Protein AF-A9VBI9-F1 (afdb_monomer_lite)

Radius of gyration: 64.02 Å; chains: 1; bounding box: 145×41×142 Å

Structure (mmCIF, N/CA/C/O backbone):
data_AF-A9VBI9-F1
#
_entry.id   AF-A9VBI9-F1
#
loop_
_atom_site.group_PDB
_atom_site.id
_atom_site.type_symbol
_atom_site.label_atom_id
_atom_site.label_alt_id
_atom_site.label_comp_id
_atom_site.label_asym_id
_atom_site.label_entity_id
_atom_site.label_seq_id
_atom_site.pdbx_PDB_ins_code
_atom_site.Cartn_x
_atom_site.Cartn_y
_atom_site.Cartn_z
_atom_site.occupancy
_atom_site.B_iso_or_equiv
_atom_site.auth_seq_id
_atom_site.auth_comp_id
_atom_site.auth_asym_id
_atom_site.auth_atom_id
_atom_site.pdbx_PDB_model_num
ATOM 1 N N . MET A 1 1 ? 25.213 -4.823 14.345 1.00 43.34 1 MET A N 1
ATOM 2 C CA . MET A 1 1 ? 24.126 -4.094 13.651 1.00 43.34 1 MET A CA 1
ATOM 3 C C . MET A 1 1 ? 24.663 -3.368 12.396 1.00 43.34 1 MET A C 1
ATOM 5 O O . MET A 1 1 ? 24.365 -2.213 12.168 1.00 43.34 1 MET A O 1
ATOM 9 N N . ALA A 1 2 ? 25.618 -3.867 11.610 1.00 42.31 2 ALA A N 1
ATOM 10 C CA . ALA A 1 2 ? 25.571 -4.947 10.611 1.00 42.31 2 ALA A CA 1
ATOM 11 C C . ALA A 1 2 ? 24.545 -4.835 9.448 1.00 42.31 2 ALA A C 1
ATOM 13 O O . ALA A 1 2 ? 24.580 -5.692 8.576 1.00 42.31 2 ALA A O 1
ATOM 14 N N . ALA A 1 3 ? 23.700 -3.797 9.361 1.00 45.03 3 ALA A N 1
ATOM 15 C CA . ALA A 1 3 ? 22.621 -3.736 8.351 1.00 45.03 3 ALA A CA 1
ATOM 16 C C . ALA A 1 3 ? 22.643 -2.496 7.428 1.00 45.03 3 ALA A C 1
ATOM 18 O O . ALA A 1 3 ? 21.645 -2.178 6.797 1.00 45.03 3 ALA A O 1
ATOM 19 N N . LEU A 1 4 ? 23.775 -1.791 7.325 1.00 46.28 4 LEU A N 1
ATOM 20 C CA . LEU A 1 4 ? 23.895 -0.545 6.543 1.00 46.28 4 LEU A CA 1
ATOM 21 C C . LEU A 1 4 ? 24.760 -0.679 5.277 1.00 46.28 4 LEU A C 1
ATOM 23 O O . LEU A 1 4 ? 25.171 0.317 4.693 1.00 46.28 4 LEU A O 1
ATOM 27 N N . ARG A 1 5 ? 25.057 -1.912 4.840 1.00 47.28 5 ARG A N 1
ATOM 28 C CA . ARG A 1 5 ? 25.992 -2.180 3.728 1.00 47.28 5 ARG A CA 1
ATOM 29 C C . ARG A 1 5 ? 25.348 -2.768 2.464 1.00 47.28 5 ARG A C 1
ATOM 31 O O . ARG A 1 5 ? 26.070 -3.112 1.538 1.00 47.28 5 ARG A O 1
ATOM 38 N N . ALA A 1 6 ? 24.018 -2.870 2.407 1.00 45.06 6 ALA A N 1
ATOM 39 C CA . ALA A 1 6 ? 23.303 -3.590 1.344 1.00 45.06 6 ALA A CA 1
ATOM 40 C C . ALA A 1 6 ? 22.691 -2.706 0.236 1.00 45.06 6 ALA A C 1
ATOM 42 O O . ALA A 1 6 ? 21.908 -3.196 -0.567 1.00 45.06 6 ALA A O 1
ATOM 43 N N . LEU A 1 7 ? 23.056 -1.425 0.150 1.00 48.19 7 LEU A N 1
ATOM 44 C CA . LEU A 1 7 ? 22.707 -0.564 -0.986 1.00 48.19 7 LEU A CA 1
ATOM 45 C C . LEU A 1 7 ? 23.984 -0.020 -1.624 1.00 48.19 7 LEU A C 1
ATOM 47 O O . LEU A 1 7 ? 24.323 1.156 -1.529 1.00 48.19 7 LEU A O 1
ATOM 51 N N . GLN A 1 8 ? 24.725 -0.913 -2.274 1.00 55.72 8 GLN A N 1
ATOM 52 C CA . GLN A 1 8 ? 25.592 -0.481 -3.359 1.00 55.72 8 GLN A CA 1
ATOM 53 C C . GLN A 1 8 ? 24.697 -0.290 -4.588 1.00 55.72 8 GLN A C 1
ATOM 55 O O . GLN A 1 8 ? 24.029 -1.247 -4.986 1.00 55.72 8 GLN A O 1
ATOM 60 N N . PRO A 1 9 ? 24.643 0.904 -5.205 1.00 45.03 9 PRO A N 1
ATOM 61 C CA . PRO A 1 9 ? 24.039 1.008 -6.519 1.00 45.03 9 PRO A CA 1
ATOM 62 C C . PRO A 1 9 ? 24.861 0.114 -7.448 1.00 45.03 9 PRO A C 1
ATOM 64 O O . PRO A 1 9 ? 26.088 0.233 -7.495 1.00 45.03 9 PRO A O 1
ATOM 67 N N . LEU A 1 10 ? 24.195 -0.776 -8.184 1.00 42.78 10 LEU A N 1
ATOM 68 C CA . LEU A 1 10 ? 24.738 -1.479 -9.349 1.00 42.78 10 LEU A CA 1
ATOM 69 C C . LEU A 1 10 ? 25.081 -0.446 -10.437 1.00 42.78 10 LEU A C 1
ATOM 71 O O . LEU A 1 10 ? 24.475 -0.379 -11.501 1.00 42.78 10 LEU A O 1
ATOM 75 N N . ARG A 1 11 ? 26.065 0.409 -10.161 1.00 46.69 11 ARG A N 1
ATOM 76 C CA . ARG A 1 11 ? 26.678 1.336 -11.102 1.00 46.69 11 ARG A CA 1
ATOM 77 C C . ARG A 1 11 ? 27.847 0.608 -11.748 1.00 46.69 11 ARG A C 1
ATOM 79 O O . ARG A 1 11 ? 29.005 0.933 -11.532 1.00 46.69 11 ARG A O 1
ATOM 86 N N . SER A 1 12 ? 27.520 -0.432 -12.500 1.00 41.06 12 SER A N 1
ATOM 87 C CA . SER A 1 12 ? 28.445 -1.065 -13.437 1.00 41.06 12 SER A CA 1
ATOM 88 C C . SER A 1 12 ? 27.657 -1.614 -14.622 1.00 41.06 12 SER A C 1
ATOM 90 O O . SER A 1 12 ? 27.653 -2.801 -14.921 1.00 41.06 12 SER A O 1
ATOM 92 N N . ALA A 1 13 ? 26.934 -0.725 -15.295 1.00 40.25 13 ALA A N 1
ATOM 93 C CA . ALA A 1 13 ? 26.851 -0.828 -16.737 1.00 40.25 13 ALA A CA 1
ATOM 94 C C . ALA A 1 13 ? 27.978 0.067 -17.238 1.00 40.25 13 ALA A C 1
ATOM 96 O O . ALA A 1 13 ? 27.947 1.280 -17.017 1.00 40.25 13 ALA A O 1
ATOM 97 N N . ALA A 1 14 ? 29.010 -0.549 -17.808 1.00 41.28 14 ALA A N 1
ATOM 98 C CA . ALA A 1 14 ? 30.051 0.147 -18.536 1.00 41.28 14 ALA A CA 1
ATOM 99 C C . ALA A 1 14 ? 29.388 1.221 -19.407 1.00 41.28 14 ALA A C 1
ATOM 101 O O . ALA A 1 14 ? 28.590 0.904 -20.290 1.00 41.28 14 ALA A O 1
ATOM 102 N N . GLN A 1 15 ? 29.672 2.493 -19.118 1.00 45.06 15 GLN A N 1
ATOM 103 C CA . GLN A 1 15 ? 29.420 3.558 -20.072 1.00 45.06 15 GLN A CA 1
ATOM 104 C C . GLN A 1 15 ? 30.327 3.254 -21.261 1.00 45.06 15 GLN A C 1
ATOM 106 O O . GLN A 1 15 ? 31.484 3.665 -21.300 1.00 45.06 15 GLN A O 1
ATOM 111 N N . ALA A 1 16 ? 29.806 2.495 -22.223 1.00 43.16 16 ALA A N 1
ATOM 112 C CA . ALA A 1 16 ? 30.221 2.678 -23.592 1.00 43.16 16 ALA A CA 1
ATOM 113 C C . ALA A 1 16 ? 29.958 4.161 -23.865 1.00 43.16 16 ALA A C 1
ATOM 115 O O . ALA A 1 16 ? 28.806 4.602 -23.867 1.00 43.16 16 ALA A O 1
ATOM 116 N N . GLY A 1 17 ? 31.031 4.950 -23.971 1.00 47.44 17 GLY A N 1
ATOM 117 C CA . GLY A 1 17 ? 30.933 6.323 -24.459 1.00 47.44 17 GLY A CA 1
ATOM 118 C C . GLY A 1 17 ? 30.174 6.337 -25.788 1.00 47.44 17 GLY A C 1
ATOM 119 O O . GLY A 1 17 ? 30.001 5.272 -26.387 1.00 47.44 17 GLY A O 1
ATOM 120 N N . PRO A 1 18 ? 29.693 7.499 -26.262 1.00 51.72 18 PRO A N 1
ATOM 121 C CA . PRO A 1 18 ? 28.975 7.559 -27.524 1.00 51.72 18 PRO A CA 1
ATOM 122 C C . PRO A 1 18 ? 29.897 7.028 -28.624 1.00 51.72 18 PRO A C 1
ATOM 124 O O . PRO A 1 18 ? 30.775 7.734 -29.117 1.00 51.72 18 PRO A O 1
ATOM 127 N N . VAL A 1 19 ? 29.722 5.755 -28.983 1.00 54.09 19 VAL A N 1
ATOM 128 C CA . VAL A 1 19 ? 30.259 5.199 -30.213 1.00 54.09 19 VAL A CA 1
ATOM 129 C C . VAL A 1 19 ? 29.619 6.074 -31.261 1.00 54.09 19 VAL A C 1
ATOM 131 O O . VAL A 1 19 ? 28.390 6.144 -31.316 1.00 54.09 19 VAL A O 1
ATOM 134 N N . SER A 1 20 ? 30.435 6.827 -31.999 1.00 56.75 20 SER A N 1
ATOM 135 C CA . SER A 1 20 ? 29.958 7.627 -33.114 1.00 56.75 20 SER A CA 1
ATOM 136 C C . SER A 1 20 ? 29.057 6.719 -33.938 1.00 56.75 20 SER A C 1
ATOM 138 O O . SER A 1 20 ? 29.550 5.759 -34.537 1.00 56.75 20 SER A O 1
ATOM 140 N N . VAL A 1 21 ? 27.742 6.962 -33.876 1.00 59.34 21 VAL A N 1
ATOM 141 C CA . VAL A 1 21 ? 26.761 6.250 -34.690 1.00 59.34 21 VAL A CA 1
ATOM 142 C C . VAL A 1 21 ? 27.334 6.336 -36.086 1.00 59.34 21 VAL A C 1
ATOM 144 O O . VAL A 1 21 ? 27.654 7.444 -36.525 1.00 59.34 21 VAL A O 1
ATOM 147 N N . LEU A 1 22 ? 27.583 5.183 -36.717 1.00 55.19 22 LEU A N 1
ATOM 148 C CA . LEU A 1 22 ? 27.966 5.144 -38.118 1.00 55.19 22 LEU A CA 1
ATOM 149 C C . LEU A 1 22 ? 26.890 5.957 -38.815 1.00 55.19 22 LEU A C 1
ATOM 151 O O . LEU A 1 22 ? 25.759 5.490 -38.949 1.00 55.19 22 LEU A O 1
ATOM 155 N N . ALA A 1 23 ? 27.217 7.214 -39.138 1.00 52.62 23 ALA A N 1
ATOM 156 C CA . ALA A 1 23 ? 26.334 8.078 -39.885 1.00 52.62 23 ALA A CA 1
ATOM 157 C C . ALA A 1 23 ? 25.878 7.212 -41.045 1.00 52.62 23 ALA A C 1
ATOM 159 O O . ALA A 1 23 ? 26.726 6.540 -41.644 1.00 52.62 23 ALA A O 1
ATOM 160 N N . SER A 1 24 ? 24.572 7.162 -41.293 1.00 56.84 24 SER A N 1
ATOM 161 C CA . SER A 1 24 ? 23.973 6.505 -42.447 1.00 56.84 24 SER A CA 1
ATOM 162 C C . SER A 1 24 ? 24.485 7.206 -43.704 1.00 56.84 24 SER A C 1
ATOM 164 O O . SER A 1 24 ? 23.800 7.936 -44.414 1.00 56.84 24 SER A O 1
ATOM 166 N N . ARG A 1 25 ? 25.772 7.011 -43.972 1.00 50.62 25 ARG A N 1
ATOM 167 C CA . ARG A 1 25 ? 26.469 7.371 -45.174 1.00 50.62 25 ARG A CA 1
ATOM 168 C C . ARG A 1 25 ? 26.027 6.271 -46.105 1.00 50.62 25 ARG A C 1
ATOM 170 O O . ARG A 1 25 ? 26.721 5.278 -46.296 1.00 50.62 25 ARG A O 1
ATOM 177 N N . GLY A 1 26 ? 24.819 6.445 -46.636 1.00 49.84 26 GLY A N 1
ATOM 178 C CA . GLY A 1 26 ? 24.470 5.869 -47.912 1.00 49.84 26 GLY A CA 1
ATOM 179 C C . GLY A 1 26 ? 25.587 6.293 -48.848 1.00 49.84 26 GLY A C 1
ATOM 180 O O . GLY A 1 26 ? 25.611 7.428 -49.329 1.00 49.84 26 GLY A O 1
ATOM 181 N N . LEU A 1 27 ? 26.580 5.420 -49.010 1.00 45.19 27 LEU A N 1
ATOM 182 C CA . LEU A 1 27 ? 27.537 5.513 -50.085 1.00 45.19 27 LEU A CA 1
ATOM 183 C C . LEU A 1 27 ? 26.666 5.377 -51.324 1.00 45.19 27 LEU A C 1
ATOM 185 O O . LEU A 1 27 ? 26.300 4.278 -51.733 1.00 45.19 27 LEU A O 1
ATOM 189 N N . LYS A 1 28 ? 26.239 6.518 -51.867 1.00 43.31 28 LYS A N 1
ATOM 190 C CA . LYS A 1 28 ? 25.674 6.572 -53.200 1.00 43.31 28 LYS A CA 1
ATOM 191 C C . LYS A 1 28 ? 26.788 6.053 -54.098 1.00 43.31 28 LYS A C 1
ATOM 193 O O . LYS A 1 28 ? 27.724 6.774 -54.412 1.00 43.31 28 LYS A O 1
ATOM 198 N N . ILE A 1 29 ? 26.688 4.784 -54.482 1.00 50.94 29 ILE A N 1
ATOM 199 C CA . ILE A 1 29 ? 27.521 4.164 -55.519 1.00 50.94 29 ILE A CA 1
ATOM 200 C C . ILE A 1 29 ? 27.176 4.779 -56.895 1.00 50.94 29 ILE A C 1
ATOM 202 O O . ILE A 1 29 ? 27.736 4.403 -57.915 1.00 50.94 29 ILE A O 1
ATOM 206 N N . SER A 1 30 ? 26.298 5.788 -56.970 1.00 53.09 30 SER A N 1
ATOM 207 C CA . SER A 1 30 ? 26.312 6.689 -58.114 1.00 53.09 30 SER A CA 1
ATOM 208 C C . SER A 1 30 ? 27.521 7.609 -57.977 1.00 53.09 30 SER A C 1
ATOM 210 O O . SER A 1 30 ? 27.504 8.559 -57.190 1.00 53.09 30 SER A O 1
ATOM 212 N N . THR A 1 31 ? 28.524 7.318 -58.802 1.00 50.56 31 THR A N 1
ATOM 213 C CA . THR A 1 31 ? 29.735 8.100 -59.068 1.00 50.56 31 THR A CA 1
ATOM 214 C C . THR A 1 31 ? 30.729 8.177 -57.896 1.00 50.56 31 THR A C 1
ATOM 216 O O . THR A 1 31 ? 30.382 8.701 -56.839 1.00 50.56 31 THR A O 1
ATOM 219 N N . PRO A 1 32 ? 31.990 7.702 -58.047 1.00 56.97 32 PRO A N 1
ATOM 220 C CA . PRO A 1 32 ? 33.020 7.925 -57.030 1.00 56.97 32 PRO A CA 1
ATOM 221 C C . PRO A 1 32 ? 33.065 9.411 -56.647 1.00 56.97 32 PRO A C 1
ATOM 223 O O . PRO A 1 32 ? 32.809 10.277 -57.482 1.00 56.97 32 PRO A O 1
ATOM 226 N N . GLN A 1 33 ? 33.418 9.741 -55.403 1.00 55.94 33 GLN A N 1
ATOM 227 C CA . GLN A 1 33 ? 33.541 11.131 -54.921 1.00 55.94 33 GLN A CA 1
ATOM 228 C C . GLN A 1 33 ? 34.393 12.020 -55.865 1.00 55.94 33 GLN A C 1
ATOM 230 O O . GLN A 1 33 ? 34.233 13.236 -55.918 1.00 55.94 33 GLN A O 1
ATOM 235 N N . GLN A 1 34 ? 35.259 11.390 -56.663 1.00 56.66 34 GLN A N 1
ATOM 236 C CA . GLN A 1 34 ? 36.061 11.986 -57.728 1.00 56.66 34 GLN A CA 1
ATOM 237 C C . GLN A 1 34 ? 35.249 12.463 -58.949 1.00 56.66 34 GLN A C 1
ATOM 239 O O . GLN A 1 34 ? 35.579 13.493 -59.522 1.00 56.66 34 GLN A O 1
ATOM 244 N N . SER A 1 35 ? 34.161 11.793 -59.330 1.00 56.69 35 SER A N 1
ATOM 245 C CA . SER A 1 35 ? 33.272 12.240 -60.421 1.00 56.69 35 SER A CA 1
ATOM 246 C C . SER A 1 35 ? 32.479 13.488 -60.058 1.00 56.69 35 SER A C 1
ATOM 248 O O . SER A 1 35 ? 32.324 14.342 -60.914 1.00 56.69 35 SER A O 1
ATOM 250 N N . ALA A 1 36 ? 32.067 13.670 -58.800 1.00 62.84 36 ALA A N 1
ATOM 251 C CA . ALA A 1 36 ? 31.436 14.923 -58.369 1.00 62.84 36 ALA A CA 1
ATOM 252 C C . ALA A 1 36 ? 32.413 16.116 -58.467 1.00 62.84 36 ALA A C 1
ATOM 254 O O . ALA A 1 36 ? 32.036 17.222 -58.856 1.00 62.84 36 ALA A O 1
ATOM 255 N N . LEU A 1 37 ? 33.697 15.875 -58.169 1.00 67.25 37 LEU A N 1
ATOM 256 C CA . LEU A 1 37 ? 34.764 16.860 -58.357 1.00 67.25 37 LEU A CA 1
ATOM 257 C C . LEU A 1 37 ? 35.012 17.149 -59.847 1.00 67.25 37 LEU A C 1
ATOM 259 O O . LEU A 1 37 ? 35.115 18.316 -60.226 1.00 67.25 37 LEU A O 1
ATOM 263 N N . LEU A 1 38 ? 35.045 16.121 -60.699 1.00 67.31 38 LEU A N 1
ATOM 264 C CA . LEU A 1 38 ? 35.207 16.269 -62.150 1.00 67.31 38 LEU A CA 1
ATOM 265 C C . LEU A 1 38 ? 34.000 16.958 -62.803 1.00 67.31 38 LEU A C 1
ATOM 267 O O . LEU A 1 38 ? 34.187 17.837 -63.642 1.00 67.31 38 LEU A O 1
ATOM 271 N N . GLU A 1 39 ? 32.776 16.650 -62.382 1.00 67.19 39 GLU A N 1
ATOM 272 C CA . GLU A 1 39 ? 31.544 17.281 -62.870 1.00 67.19 39 GLU A CA 1
ATOM 273 C C . GLU A 1 39 ? 31.517 18.786 -62.588 1.00 67.19 39 GLU A C 1
ATOM 275 O O . GLU A 1 39 ? 31.118 19.562 -63.456 1.00 67.19 39 GLU A O 1
ATOM 280 N N . SER A 1 40 ? 32.020 19.216 -61.424 1.00 71.19 40 SER A N 1
ATOM 281 C CA . SER A 1 40 ? 32.102 20.638 -61.061 1.00 71.19 40 SER A CA 1
ATOM 282 C C . SER A 1 40 ? 33.061 21.460 -61.937 1.00 71.19 40 SER A C 1
ATOM 284 O O . SER A 1 40 ? 32.948 22.685 -61.986 1.00 71.19 40 SER A O 1
ATOM 286 N N . LYS A 1 41 ? 34.013 20.808 -62.621 1.00 74.62 41 LYS A N 1
ATOM 287 C CA . LYS A 1 41 ? 35.058 21.464 -63.431 1.00 74.62 41 LYS A CA 1
ATOM 288 C C . LYS A 1 41 ? 34.945 21.198 -64.930 1.00 74.62 41 LYS A C 1
ATOM 290 O O . LYS A 1 41 ? 35.355 22.038 -65.719 1.00 74.62 41 LYS A O 1
ATOM 295 N N . THR A 1 42 ? 34.406 20.047 -65.321 1.00 74.25 42 THR A N 1
ATOM 296 C CA . THR A 1 42 ? 34.403 19.549 -66.711 1.00 74.25 42 THR A CA 1
ATOM 297 C C . THR A 1 42 ? 33.014 19.114 -67.194 1.00 74.25 42 THR A C 1
ATOM 299 O O . THR A 1 42 ? 32.868 18.619 -68.311 1.00 74.25 42 THR A O 1
ATOM 302 N N . GLY A 1 43 ? 31.975 19.335 -66.380 1.00 78.81 43 GLY A N 1
ATOM 303 C CA . GLY A 1 43 ? 30.592 18.980 -66.691 1.00 78.81 43 GLY A CA 1
ATOM 304 C C . GLY A 1 43 ? 30.322 17.473 -66.637 1.00 78.81 43 GLY A C 1
ATOM 305 O O . GLY A 1 43 ? 3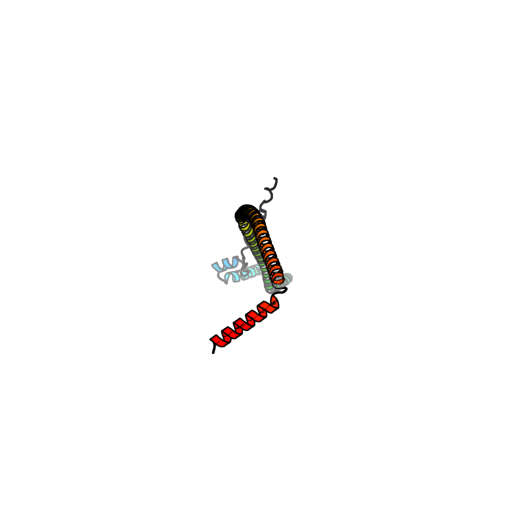1.229 16.655 -66.484 1.00 78.81 43 GLY A O 1
ATOM 306 N N . LYS A 1 44 ? 29.048 17.090 -66.792 1.00 72.25 44 LYS A N 1
ATOM 307 C CA . LYS A 1 44 ? 28.600 15.679 -66.764 1.00 72.25 44 LYS A CA 1
ATOM 308 C C . LYS A 1 44 ? 29.267 14.808 -67.834 1.00 72.25 44 LYS A C 1
ATOM 310 O O . LYS A 1 44 ? 29.386 13.600 -67.670 1.00 72.25 44 LYS A O 1
ATOM 315 N N . THR A 1 45 ? 29.738 15.421 -68.917 1.00 79.56 45 THR A N 1
ATOM 316 C CA . THR A 1 45 ? 30.466 14.749 -69.997 1.00 79.56 45 THR A CA 1
ATOM 317 C C . THR A 1 45 ? 31.937 14.505 -69.668 1.00 79.56 45 THR A C 1
ATOM 319 O O . THR A 1 45 ? 32.534 13.611 -70.256 1.00 79.56 45 THR A O 1
ATOM 322 N N . GLY A 1 46 ? 32.531 15.240 -68.724 1.00 80.44 46 GLY A N 1
ATOM 323 C CA . GLY A 1 46 ? 33.956 15.133 -68.410 1.00 80.44 46 GLY A CA 1
ATOM 324 C C . GLY A 1 46 ? 34.356 13.775 -67.836 1.00 80.44 46 GLY A C 1
ATOM 325 O O . GLY A 1 46 ? 35.362 13.205 -68.249 1.00 80.44 46 GLY A O 1
ATOM 326 N N . ALA A 1 47 ? 33.528 13.198 -66.962 1.00 80.44 47 ALA A N 1
ATOM 327 C CA . ALA A 1 47 ? 33.762 11.850 -66.442 1.00 80.44 47 ALA A CA 1
ATOM 328 C C . ALA A 1 47 ? 33.650 10.779 -67.543 1.00 80.44 47 ALA A C 1
ATOM 330 O O . ALA A 1 47 ? 34.468 9.861 -67.599 1.00 80.44 47 ALA A O 1
ATOM 331 N N . ALA A 1 48 ? 32.679 10.919 -68.453 1.00 80.19 48 ALA A N 1
ATOM 332 C CA . ALA A 1 48 ? 32.498 9.996 -69.573 1.00 80.19 48 ALA A CA 1
ATOM 333 C C . ALA A 1 48 ? 33.661 10.076 -70.579 1.00 80.19 48 ALA A C 1
ATOM 335 O O . ALA A 1 48 ? 34.191 9.045 -70.990 1.00 80.19 48 ALA A O 1
ATOM 336 N N . VAL A 1 49 ? 34.102 11.291 -70.927 1.00 85.31 49 VAL A N 1
ATOM 337 C CA . VAL A 1 49 ? 35.241 11.523 -71.830 1.00 85.31 49 VAL A CA 1
ATOM 338 C C . VAL A 1 49 ? 36.550 11.045 -71.203 1.00 85.31 49 VAL A C 1
ATOM 340 O O . VAL A 1 49 ? 37.368 10.459 -71.902 1.00 85.31 49 VAL A O 1
ATOM 343 N N . LEU A 1 50 ? 36.743 11.219 -69.892 1.00 85.38 50 LEU A N 1
ATOM 344 C CA . LEU A 1 50 ? 37.918 10.703 -69.187 1.00 85.38 50 LEU A CA 1
ATOM 345 C C . LEU A 1 50 ? 37.920 9.170 -69.125 1.00 85.38 50 LEU A C 1
ATOM 347 O O . LEU A 1 50 ? 38.960 8.560 -69.356 1.00 85.38 50 LEU A O 1
ATOM 351 N N . GLY A 1 51 ? 36.769 8.537 -68.879 1.00 85.19 51 GLY A N 1
ATOM 352 C CA . GLY A 1 51 ? 36.641 7.078 -68.918 1.00 85.19 51 GLY A CA 1
ATOM 353 C C . GLY A 1 51 ? 36.942 6.501 -70.304 1.00 85.19 51 GLY A C 1
ATOM 354 O O . GLY A 1 51 ? 37.747 5.578 -70.430 1.00 85.19 51 GLY A O 1
ATOM 355 N N . PHE A 1 52 ? 36.360 7.090 -71.354 1.00 85.44 52 PHE A N 1
ATOM 356 C CA . PHE A 1 52 ? 36.630 6.691 -72.737 1.00 85.44 52 PHE A CA 1
ATOM 357 C C . PHE A 1 52 ? 38.079 6.987 -73.151 1.00 85.44 52 PHE A C 1
ATOM 359 O O . PHE A 1 52 ? 38.721 6.160 -73.790 1.00 85.44 52 PHE A O 1
ATOM 366 N N . GLY A 1 53 ? 38.621 8.135 -72.741 1.00 87.94 53 GLY A N 1
ATOM 367 C CA . GLY A 1 53 ? 39.997 8.543 -73.014 1.00 87.94 53 GLY A CA 1
ATOM 368 C C . GLY A 1 53 ? 41.030 7.639 -72.344 1.00 87.94 53 GLY A C 1
ATOM 369 O O . GLY A 1 53 ? 42.008 7.267 -72.984 1.00 87.94 53 GLY A O 1
ATOM 370 N N . LEU A 1 54 ? 40.797 7.217 -71.097 1.00 86.25 54 LEU A N 1
ATOM 371 C CA . LEU A 1 54 ? 41.646 6.232 -70.422 1.00 86.25 54 LEU A CA 1
ATOM 372 C C . LEU A 1 54 ? 41.570 4.863 -71.105 1.00 86.25 54 LEU A C 1
ATOM 374 O O . LEU A 1 54 ? 42.609 4.247 -71.328 1.00 86.25 54 LEU A O 1
ATOM 378 N N . ALA A 1 55 ? 40.377 4.406 -71.493 1.00 83.75 55 ALA A N 1
ATOM 379 C CA . ALA A 1 55 ? 40.225 3.151 -72.231 1.00 83.75 55 ALA A CA 1
ATOM 380 C C . ALA A 1 55 ? 40.951 3.194 -73.591 1.00 83.75 55 ALA A C 1
ATOM 382 O O . ALA A 1 55 ? 41.697 2.273 -73.924 1.00 83.75 55 ALA A O 1
ATOM 383 N N . ALA A 1 56 ? 40.798 4.291 -74.340 1.00 84.69 56 ALA A N 1
ATOM 384 C CA . ALA A 1 56 ? 41.481 4.510 -75.612 1.00 84.69 56 ALA A CA 1
ATOM 385 C C . ALA A 1 56 ? 43.004 4.628 -75.441 1.00 84.69 56 ALA A C 1
ATOM 387 O O . ALA A 1 56 ? 43.752 4.108 -76.264 1.00 84.69 56 ALA A O 1
ATOM 388 N N . TYR A 1 57 ? 43.477 5.253 -74.359 1.00 89.06 57 TYR A N 1
ATOM 389 C CA . TYR A 1 57 ? 44.902 5.342 -74.038 1.00 89.06 57 TYR A CA 1
ATOM 390 C C . TYR A 1 57 ? 45.505 3.969 -73.714 1.00 89.06 57 TYR A C 1
ATOM 392 O O . TYR A 1 57 ? 46.565 3.630 -74.237 1.00 89.06 57 TYR A O 1
ATOM 400 N N . LEU A 1 58 ? 44.819 3.158 -72.903 1.00 85.19 58 LEU A N 1
ATOM 401 C CA . LEU A 1 58 ? 45.256 1.801 -72.557 1.00 85.19 58 LEU A CA 1
ATOM 402 C C . LEU A 1 58 ? 45.315 0.882 -73.784 1.00 85.19 58 LEU A C 1
ATOM 404 O O . LEU A 1 58 ? 46.254 0.095 -73.904 1.00 85.19 58 LEU A O 1
ATOM 408 N N . ALA A 1 59 ? 44.356 1.023 -74.704 1.00 81.88 59 ALA A N 1
ATOM 409 C CA . ALA A 1 59 ? 44.371 0.326 -75.986 1.00 81.88 59 ALA A CA 1
ATOM 410 C C . ALA A 1 59 ? 45.487 0.849 -76.912 1.00 81.88 59 ALA A C 1
ATOM 412 O O . ALA A 1 59 ? 46.221 0.063 -77.500 1.00 81.88 59 ALA A O 1
ATOM 413 N N . SER A 1 60 ? 45.668 2.172 -77.002 1.00 86.19 60 SER A N 1
ATOM 414 C CA . SER A 1 60 ? 46.665 2.805 -77.879 1.00 86.19 60 SER A CA 1
ATOM 415 C C . SER A 1 60 ? 48.111 2.580 -77.433 1.00 86.19 60 SER A C 1
ATOM 417 O O . SER A 1 60 ? 49.011 2.664 -78.266 1.00 86.19 60 SER A O 1
ATOM 419 N N . LYS A 1 61 ? 48.354 2.353 -76.137 1.00 86.12 61 LYS A N 1
ATOM 420 C CA . LYS A 1 61 ? 49.686 2.063 -75.582 1.00 86.12 61 LYS A CA 1
ATOM 421 C C . LYS A 1 61 ? 49.975 0.570 -75.427 1.00 86.12 61 LYS A C 1
ATOM 423 O O . LYS A 1 61 ? 50.983 0.239 -74.815 1.00 86.12 61 LYS A O 1
ATOM 428 N N . GLU A 1 62 ? 49.102 -0.301 -75.940 1.00 81.38 62 GLU A N 1
ATOM 429 C CA . GLU A 1 62 ? 49.196 -1.770 -75.833 1.00 81.38 62 GLU A CA 1
ATOM 430 C C . GLU A 1 62 ? 49.347 -2.294 -74.393 1.00 81.38 62 GLU A C 1
ATOM 432 O O . GLU A 1 62 ? 49.688 -3.450 -74.168 1.00 81.38 62 GLU A O 1
ATOM 437 N N . ILE A 1 63 ? 49.032 -1.466 -73.391 1.00 76.56 63 ILE A N 1
ATOM 438 C CA . ILE A 1 63 ? 48.984 -1.891 -71.987 1.00 76.56 63 ILE A CA 1
ATOM 439 C C . ILE A 1 63 ? 47.835 -2.895 -71.799 1.00 76.56 63 ILE A C 1
ATOM 441 O O . ILE A 1 63 ? 47.907 -3.772 -70.941 1.00 76.56 63 ILE A O 1
ATOM 445 N N . LEU A 1 64 ? 46.790 -2.792 -72.629 1.00 78.56 64 LEU A N 1
ATOM 446 C CA . LEU A 1 64 ? 45.710 -3.767 -72.737 1.00 78.56 64 LEU A CA 1
ATOM 447 C C . LEU A 1 64 ? 45.862 -4.574 -74.039 1.00 78.56 64 LEU A C 1
ATOM 449 O O . LEU A 1 64 ? 45.420 -4.144 -75.103 1.00 78.56 64 LEU A O 1
ATOM 453 N N . ILE A 1 65 ? 46.464 -5.763 -73.943 1.00 81.25 65 ILE A N 1
ATOM 454 C CA . ILE A 1 65 ? 46.632 -6.694 -75.070 1.00 81.25 65 ILE A CA 1
ATOM 455 C C . ILE A 1 65 ? 45.331 -7.475 -75.270 1.00 81.25 65 ILE A C 1
ATOM 457 O O . ILE A 1 65 ? 44.925 -8.248 -74.404 1.00 81.25 65 ILE A O 1
ATOM 461 N N . LEU A 1 66 ? 44.666 -7.293 -76.413 1.00 78.44 66 LEU A N 1
ATOM 462 C CA . LEU A 1 66 ? 43.435 -8.016 -76.743 1.00 78.44 66 LEU A CA 1
ATOM 463 C C . LEU A 1 66 ? 43.750 -9.470 -77.125 1.00 78.44 66 LEU A C 1
ATOM 465 O O . LEU A 1 66 ? 43.991 -9.787 -78.287 1.00 78.44 66 LEU A O 1
ATOM 469 N N . HIS A 1 67 ? 43.748 -10.350 -76.123 1.00 82.75 67 HIS A N 1
ATOM 470 C CA . HIS A 1 67 ? 43.924 -11.794 -76.277 1.00 82.75 67 HIS A CA 1
ATOM 471 C C . HIS A 1 67 ? 42.713 -12.573 -75.732 1.00 82.75 67 HIS A C 1
ATOM 473 O O . HIS A 1 67 ? 41.783 -11.997 -75.172 1.00 82.75 67 HIS A O 1
ATOM 479 N N . SER A 1 68 ? 42.722 -13.902 -75.873 1.00 79.44 68 SER A N 1
ATOM 480 C CA . SER A 1 68 ? 41.660 -14.790 -75.373 1.00 79.44 68 SER A CA 1
ATOM 481 C C . SER A 1 68 ? 41.320 -14.573 -73.885 1.00 79.44 68 SER A C 1
ATOM 483 O O . SER A 1 68 ? 40.156 -14.673 -73.503 1.00 79.44 68 SER A O 1
ATOM 485 N N . GLU A 1 69 ? 42.287 -14.168 -73.059 1.00 82.12 69 GLU A N 1
ATOM 486 C CA . GLU A 1 69 ? 42.091 -13.887 -71.630 1.00 82.12 69 GLU A CA 1
ATOM 487 C C . GLU A 1 69 ? 41.315 -12.587 -71.346 1.00 82.12 69 GLU A C 1
ATOM 489 O O . GLU A 1 69 ? 40.566 -12.523 -70.368 1.00 82.12 69 GLU A O 1
ATOM 494 N N . THR A 1 70 ? 41.401 -11.556 -72.197 1.00 82.50 70 THR A N 1
ATOM 495 C CA . THR A 1 70 ? 40.644 -10.306 -71.970 1.00 82.50 70 THR A CA 1
ATOM 496 C C . THR A 1 70 ? 39.151 -10.486 -72.224 1.00 82.50 70 THR A C 1
ATOM 498 O O . THR A 1 70 ? 38.332 -9.854 -71.554 1.00 82.50 70 THR A O 1
ATOM 501 N N . VAL A 1 71 ? 38.781 -11.409 -73.118 1.00 84.12 71 VAL A N 1
ATOM 502 C CA . VAL A 1 71 ? 37.388 -11.836 -73.330 1.00 84.12 71 VAL A CA 1
ATOM 503 C C . VAL A 1 71 ? 36.847 -12.546 -72.084 1.00 84.12 71 VAL A C 1
ATOM 505 O O . VAL A 1 71 ? 35.711 -12.294 -71.674 1.00 84.12 71 VAL A O 1
ATOM 508 N N . VAL A 1 72 ? 37.672 -13.366 -71.424 1.00 86.56 72 VAL A N 1
ATOM 509 C CA . VAL A 1 72 ? 37.313 -14.018 -70.153 1.00 86.56 72 VAL A CA 1
ATOM 510 C C . VAL A 1 72 ? 37.088 -12.972 -69.058 1.00 86.56 72 VAL A C 1
ATOM 512 O O . VAL A 1 72 ? 36.032 -12.983 -68.424 1.00 86.56 72 VAL A O 1
ATOM 515 N N . VAL A 1 73 ? 38.000 -12.010 -68.886 1.00 87.50 73 VAL A N 1
ATOM 516 C CA . VAL A 1 73 ? 37.839 -10.907 -67.916 1.00 87.50 73 VAL A CA 1
ATOM 517 C C . VAL A 1 73 ? 36.575 -10.084 -68.194 1.00 87.50 73 VAL A C 1
ATOM 519 O O . VAL A 1 73 ? 35.810 -9.809 -67.268 1.00 87.50 73 VAL A O 1
ATOM 522 N N . ALA A 1 74 ? 36.300 -9.743 -69.457 1.00 86.56 74 ALA A N 1
ATOM 523 C CA . ALA A 1 74 ? 35.089 -9.016 -69.843 1.00 86.56 74 ALA A CA 1
ATOM 524 C C . ALA A 1 74 ? 33.807 -9.803 -69.511 1.00 86.56 74 ALA A C 1
ATOM 526 O O . ALA A 1 74 ? 32.837 -9.227 -69.013 1.00 86.56 74 ALA A O 1
ATOM 527 N N . SER A 1 75 ? 33.812 -11.123 -69.723 1.00 86.69 75 SER A N 1
ATOM 528 C CA . SER A 1 75 ? 32.677 -11.991 -69.384 1.00 86.69 75 SER A CA 1
ATOM 529 C C . SER A 1 75 ? 32.437 -12.089 -67.870 1.00 86.69 75 SER A C 1
ATOM 531 O O . SER A 1 75 ? 31.297 -11.970 -67.419 1.00 86.69 75 SER A O 1
ATOM 533 N N . ILE A 1 76 ? 33.500 -12.205 -67.064 1.00 89.44 76 ILE A N 1
ATOM 534 C CA . ILE A 1 76 ? 33.411 -12.232 -65.597 1.00 89.44 76 ILE A CA 1
ATOM 535 C C . ILE A 1 76 ? 32.910 -10.883 -65.073 1.00 89.44 76 ILE A C 1
ATOM 537 O O . ILE A 1 76 ? 32.050 -10.843 -64.191 1.00 89.44 76 ILE A O 1
ATOM 541 N N . ALA A 1 77 ? 33.389 -9.774 -65.642 1.00 88.69 77 ALA A N 1
ATOM 542 C CA . ALA A 1 77 ? 32.922 -8.435 -65.299 1.00 88.69 77 ALA A CA 1
ATOM 543 C C . ALA A 1 77 ? 31.427 -8.254 -65.621 1.00 88.69 77 ALA A C 1
ATOM 545 O O . ALA A 1 77 ? 30.681 -7.743 -64.784 1.00 88.69 77 ALA A O 1
ATOM 546 N N . ALA A 1 78 ? 30.966 -8.732 -66.783 1.00 87.19 78 ALA A N 1
ATOM 547 C CA . ALA A 1 78 ? 29.556 -8.675 -67.174 1.00 87.19 78 ALA A CA 1
ATOM 548 C C . ALA A 1 78 ? 28.654 -9.509 -66.247 1.00 87.19 78 ALA A C 1
ATOM 550 O O . ALA A 1 78 ? 27.610 -9.026 -65.802 1.00 87.19 78 ALA A O 1
ATOM 551 N N . VAL A 1 79 ? 29.071 -10.732 -65.897 1.00 89.75 79 VAL A N 1
ATOM 552 C CA . VAL A 1 79 ? 28.335 -11.594 -64.954 1.00 89.75 79 VAL A CA 1
ATOM 553 C C . VAL A 1 79 ? 28.304 -10.974 -63.557 1.00 89.75 79 VAL A C 1
ATOM 555 O O . VAL A 1 79 ? 27.243 -10.917 -62.936 1.00 89.75 79 VAL A O 1
ATOM 558 N N . THR A 1 80 ? 29.429 -10.442 -63.079 1.00 88.06 80 THR A N 1
ATOM 559 C CA . THR A 1 80 ? 29.524 -9.795 -61.760 1.00 88.06 80 THR A CA 1
ATOM 560 C C . THR A 1 80 ? 28.643 -8.547 -61.685 1.00 88.06 80 THR A C 1
ATOM 562 O O . THR A 1 80 ? 27.930 -8.351 -60.702 1.00 88.06 80 THR A O 1
ATOM 565 N N . TYR A 1 81 ? 28.615 -7.731 -62.743 1.00 87.81 81 TYR A N 1
ATOM 566 C CA . TYR A 1 81 ? 27.721 -6.576 -62.843 1.00 87.81 81 TYR A CA 1
ATOM 567 C C . TYR A 1 81 ? 26.240 -6.990 -62.857 1.00 87.81 81 TYR A C 1
ATOM 569 O O . TYR A 1 81 ? 25.411 -6.403 -62.153 1.00 87.81 81 TYR A O 1
ATOM 577 N N . GLY A 1 82 ? 25.900 -8.043 -63.607 1.00 85.69 82 GLY A N 1
ATOM 578 C CA . GLY A 1 82 ? 24.553 -8.616 -63.634 1.00 85.69 82 GLY A CA 1
ATOM 579 C C . GLY A 1 82 ? 24.105 -9.163 -62.274 1.00 85.69 82 GLY A C 1
ATOM 580 O O . GLY A 1 82 ? 22.958 -8.966 -61.875 1.00 85.69 82 GLY A O 1
ATOM 581 N N . LEU A 1 83 ? 25.014 -9.796 -61.531 1.00 85.44 83 LEU A N 1
ATOM 582 C CA . LEU A 1 83 ? 24.738 -10.317 -60.194 1.00 85.44 83 LEU A CA 1
ATOM 583 C C . LEU A 1 83 ? 24.576 -9.186 -59.171 1.00 85.44 83 LEU A C 1
ATOM 585 O O . LEU A 1 83 ? 23.612 -9.184 -58.410 1.00 85.44 83 LEU A O 1
ATOM 589 N N . MET A 1 84 ? 25.466 -8.190 -59.191 1.00 85.38 84 MET A N 1
ATOM 590 C CA . MET A 1 84 ? 25.420 -7.053 -58.268 1.00 85.38 84 MET A CA 1
ATOM 591 C C . MET A 1 84 ? 24.163 -6.197 -58.470 1.00 85.38 84 MET A C 1
ATOM 593 O O . MET A 1 84 ? 23.536 -5.776 -57.500 1.00 85.38 84 MET A O 1
ATOM 597 N N . SER A 1 85 ? 23.764 -5.961 -59.722 1.00 81.62 85 SER A N 1
ATOM 598 C CA . SER A 1 85 ? 22.571 -5.164 -60.039 1.00 81.62 85 SER A CA 1
ATOM 599 C C . SER A 1 85 ? 21.266 -5.837 -59.606 1.00 81.62 85 SER A C 1
ATOM 601 O O . SER A 1 85 ? 20.345 -5.143 -59.178 1.00 81.62 85 SER A O 1
ATOM 603 N N . LYS A 1 86 ? 21.187 -7.173 -59.677 1.00 84.62 86 LYS A N 1
ATOM 604 C CA . LYS A 1 86 ? 19.991 -7.931 -59.283 1.00 84.62 86 LYS A CA 1
ATOM 605 C C . LYS A 1 86 ? 19.968 -8.274 -57.792 1.00 84.62 86 LYS A C 1
ATOM 607 O O . LYS A 1 86 ? 18.992 -7.961 -57.123 1.00 84.62 86 LYS A O 1
ATOM 612 N N . ALA A 1 87 ? 21.037 -8.865 -57.26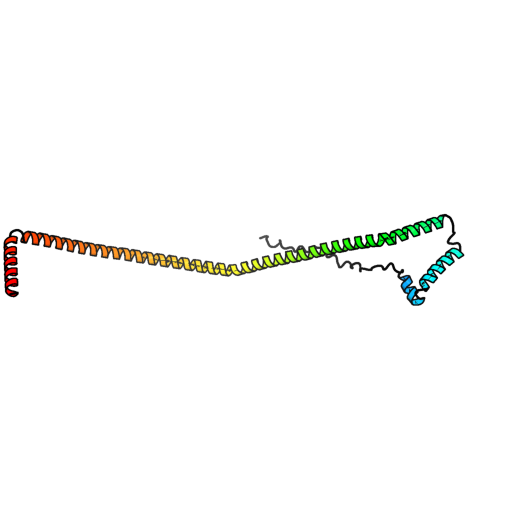0 1.00 85.50 87 ALA A N 1
ATOM 613 C CA . ALA A 1 87 ? 21.093 -9.327 -55.870 1.00 85.50 87 ALA A CA 1
ATOM 614 C C . ALA A 1 87 ? 21.403 -8.205 -54.865 1.00 85.50 87 ALA A C 1
ATOM 616 O O . ALA A 1 87 ? 21.097 -8.332 -53.680 1.00 85.50 87 ALA A O 1
ATOM 617 N N . GLY A 1 88 ? 21.991 -7.091 -55.314 1.00 86.62 88 GLY A N 1
ATOM 618 C CA . GLY A 1 88 ? 22.372 -5.991 -54.428 1.00 86.62 88 GLY A CA 1
ATOM 619 C C . GLY A 1 88 ? 21.183 -5.353 -53.706 1.00 86.62 88 GLY A C 1
ATOM 620 O O . GLY A 1 88 ? 21.312 -4.990 -52.539 1.00 86.62 88 GLY A O 1
ATOM 621 N N . LYS A 1 89 ? 20.018 -5.258 -54.364 1.00 85.31 89 LYS A N 1
ATOM 622 C CA . LYS A 1 89 ? 18.808 -4.688 -53.753 1.00 85.31 89 LYS A CA 1
ATOM 623 C C . LYS A 1 89 ? 18.275 -5.573 -52.624 1.00 85.31 89 LYS A C 1
ATOM 625 O O . LYS A 1 89 ? 18.007 -5.053 -51.546 1.00 85.31 89 LYS A O 1
ATOM 630 N N . ASP A 1 90 ? 18.194 -6.880 -52.857 1.00 86.88 90 ASP A N 1
ATOM 631 C CA . ASP A 1 90 ? 17.637 -7.840 -51.896 1.00 86.88 90 ASP A CA 1
ATOM 632 C C . ASP A 1 90 ? 18.550 -8.014 -50.671 1.00 86.88 90 ASP A C 1
ATOM 634 O O . ASP A 1 90 ? 18.082 -8.082 -49.533 1.00 86.88 90 ASP A O 1
ATOM 638 N N . ILE A 1 91 ? 19.873 -8.013 -50.883 1.00 86.69 91 ILE A N 1
ATOM 639 C CA . ILE A 1 91 ? 20.855 -8.043 -49.790 1.00 86.69 91 ILE A CA 1
ATOM 640 C C . ILE A 1 91 ? 20.780 -6.747 -48.974 1.00 86.69 91 ILE A C 1
ATOM 642 O O . ILE A 1 91 ? 20.787 -6.802 -47.745 1.00 86.69 91 ILE A O 1
ATOM 646 N N . ALA A 1 92 ? 20.673 -5.586 -49.628 1.00 86.88 92 ALA A N 1
ATOM 647 C CA . ALA A 1 92 ? 20.553 -4.306 -48.934 1.00 86.88 92 ALA A CA 1
ATOM 648 C C . ALA A 1 92 ? 19.274 -4.228 -48.086 1.00 86.88 92 ALA A C 1
ATOM 650 O O . ALA A 1 92 ? 19.353 -3.825 -46.927 1.00 86.88 92 ALA A O 1
ATOM 651 N N . SER A 1 93 ? 18.124 -4.666 -48.614 1.00 89.00 93 SER A N 1
ATOM 652 C CA . SER A 1 93 ? 16.879 -4.708 -47.838 1.00 89.00 93 SER A CA 1
ATOM 653 C C . SER A 1 93 ? 16.950 -5.691 -46.671 1.00 89.00 93 SER A C 1
ATOM 655 O O . SER A 1 93 ? 16.495 -5.361 -45.582 1.00 89.00 93 SER A O 1
ATOM 657 N N . GLY A 1 94 ? 17.571 -6.863 -46.854 1.00 89.38 94 GLY A N 1
ATOM 658 C CA . GLY A 1 94 ? 17.729 -7.839 -45.771 1.00 89.38 94 GLY A CA 1
ATOM 659 C C . GLY A 1 94 ? 18.669 -7.366 -44.654 1.00 89.38 94 GLY A C 1
ATOM 660 O O . GLY A 1 94 ? 18.472 -7.706 -43.487 1.00 89.38 94 GLY A O 1
ATOM 661 N N . LEU A 1 95 ? 19.690 -6.568 -44.985 1.00 90.00 95 LEU A N 1
ATOM 662 C CA . LEU A 1 95 ? 20.555 -5.929 -43.987 1.00 90.00 95 LEU A CA 1
ATOM 663 C C . LEU A 1 95 ? 19.825 -4.806 -43.240 1.00 90.00 95 LEU A C 1
ATOM 665 O O . LEU A 1 95 ? 19.981 -4.704 -42.022 1.00 90.00 95 LEU A O 1
ATOM 669 N N . ASP A 1 96 ? 19.025 -4.001 -43.943 1.00 91.50 96 ASP A N 1
ATOM 670 C CA . ASP A 1 96 ? 18.251 -2.914 -43.337 1.00 91.50 96 ASP A CA 1
ATOM 671 C C . ASP A 1 96 ? 17.173 -3.450 -42.382 1.00 91.50 96 ASP A C 1
ATOM 673 O O . ASP A 1 96 ? 17.072 -2.990 -41.247 1.00 91.50 96 ASP A O 1
ATOM 677 N N . GLU A 1 97 ? 16.457 -4.509 -42.770 1.00 93.88 97 GLU A N 1
ATOM 678 C CA . GLU A 1 97 ? 15.457 -5.170 -41.919 1.00 93.88 97 GLU A CA 1
ATOM 679 C C . GLU A 1 97 ? 16.074 -5.701 -40.616 1.00 93.88 97 GLU A C 1
ATOM 681 O O . GLU A 1 97 ? 15.536 -5.496 -39.527 1.00 93.88 97 GLU A O 1
ATOM 686 N N . ARG A 1 98 ? 17.252 -6.333 -40.694 1.00 92.25 98 ARG A N 1
ATOM 687 C CA . ARG A 1 98 ? 17.970 -6.808 -39.500 1.00 92.25 98 ARG A CA 1
ATOM 688 C C . ARG A 1 98 ? 18.427 -5.658 -38.610 1.00 92.25 98 ARG A C 1
ATOM 690 O O . ARG A 1 98 ? 18.347 -5.777 -37.388 1.00 92.25 98 ARG A O 1
ATOM 697 N N . ALA A 1 99 ? 18.910 -4.564 -39.199 1.00 91.00 99 ALA A N 1
ATOM 698 C CA . ALA A 1 99 ? 19.316 -3.383 -38.445 1.00 91.00 99 ALA A CA 1
ATOM 699 C C . ALA A 1 99 ? 18.120 -2.757 -37.708 1.00 91.00 99 ALA A C 1
ATOM 701 O O . ALA A 1 99 ? 18.219 -2.486 -36.508 1.00 91.00 99 ALA A O 1
ATOM 702 N N . GLN A 1 100 ? 16.979 -2.615 -38.390 1.00 93.56 100 GLN A N 1
ATOM 703 C CA . GLN A 1 100 ? 15.734 -2.130 -37.793 1.00 93.56 100 GLN A CA 1
ATOM 704 C C . GLN A 1 100 ? 15.244 -3.062 -36.677 1.00 93.56 100 GLN A C 1
ATOM 706 O O . GLN A 1 100 ? 14.955 -2.591 -35.580 1.00 93.56 100 GLN A O 1
ATOM 711 N N . ALA A 1 101 ? 15.248 -4.382 -36.888 1.00 94.56 101 ALA A N 1
ATOM 712 C CA . ALA A 1 101 ? 14.838 -5.352 -35.870 1.00 94.56 101 ALA A CA 1
ATOM 713 C C . ALA A 1 101 ? 15.703 -5.283 -34.597 1.00 94.56 101 ALA A C 1
ATOM 715 O O . ALA A 1 101 ? 15.182 -5.361 -33.480 1.00 94.56 101 ALA A O 1
ATOM 716 N N . ILE A 1 102 ? 17.022 -5.097 -34.743 1.00 94.00 102 ILE A N 1
ATOM 717 C CA . ILE A 1 102 ? 17.931 -4.906 -33.602 1.00 94.00 102 ILE A CA 1
ATOM 718 C C . ILE A 1 102 ? 17.602 -3.601 -32.871 1.00 94.00 102 ILE A C 1
ATOM 720 O O . ILE A 1 102 ? 17.506 -3.594 -31.642 1.00 94.00 102 ILE A O 1
ATOM 724 N N . GLN A 1 103 ? 17.407 -2.507 -33.609 1.00 92.56 103 GLN A N 1
ATOM 725 C CA . GLN A 1 103 ? 17.077 -1.209 -33.026 1.00 92.56 103 GLN A CA 1
ATOM 726 C C . GLN A 1 103 ? 15.737 -1.249 -32.279 1.00 92.56 103 GLN A C 1
ATOM 728 O O . GLN A 1 103 ? 15.654 -0.781 -31.144 1.00 92.56 103 GLN A O 1
ATOM 733 N N . GLU A 1 104 ? 14.714 -1.869 -32.864 1.00 95.69 104 GLU A N 1
ATOM 734 C CA . GLU A 1 104 ? 13.423 -2.072 -32.209 1.00 95.69 104 GLU A CA 1
ATOM 735 C C . GLU A 1 104 ? 13.533 -2.942 -30.957 1.00 95.69 104 GLU A C 1
ATOM 737 O O . GLU A 1 104 ? 12.891 -2.647 -29.950 1.00 95.69 104 GLU A O 1
ATOM 742 N N . GLY A 1 105 ? 14.328 -4.015 -30.996 1.00 94.50 105 GLY A N 1
ATOM 743 C CA . GLY A 1 105 ? 14.548 -4.878 -29.836 1.00 94.50 105 GLY A CA 1
ATOM 744 C C . GLY A 1 105 ? 15.198 -4.125 -28.673 1.00 94.50 105 GLY A C 1
ATOM 745 O O . GLY A 1 105 ? 14.765 -4.256 -27.524 1.00 94.50 105 GLY A O 1
ATOM 746 N N . LEU A 1 106 ? 16.196 -3.290 -28.974 1.00 94.69 106 LEU A N 1
ATOM 747 C CA . LEU A 1 106 ? 16.858 -2.441 -27.983 1.00 94.69 106 LEU A CA 1
ATOM 748 C C . LEU A 1 106 ? 15.910 -1.380 -27.415 1.00 94.69 106 LEU A C 1
ATOM 750 O O . LEU A 1 106 ? 15.877 -1.193 -26.196 1.00 94.69 106 LEU A O 1
ATOM 754 N N . GLU A 1 107 ? 15.106 -0.732 -28.259 1.00 95.56 107 GLU A N 1
ATOM 755 C CA . GLU A 1 107 ? 14.155 0.288 -27.811 1.00 95.56 107 GLU A CA 1
ATOM 756 C C . GLU A 1 107 ? 13.028 -0.322 -26.966 1.00 95.56 107 GLU A C 1
ATOM 758 O O . GLU A 1 107 ? 12.744 0.168 -25.872 1.00 95.56 107 GLU A O 1
ATOM 763 N N . LYS A 1 108 ? 12.464 -1.465 -27.382 1.00 96.38 108 LYS A N 1
ATOM 764 C CA . LYS A 1 108 ? 11.486 -2.229 -26.585 1.00 96.38 108 LYS A CA 1
ATOM 765 C C . LYS A 1 108 ? 12.064 -2.622 -25.225 1.00 96.38 108 LYS A C 1
ATOM 767 O O . LYS A 1 108 ? 11.406 -2.444 -24.202 1.00 96.38 108 LYS A O 1
ATOM 772 N N . GLY A 1 109 ? 13.307 -3.107 -25.194 1.00 95.44 109 GLY A N 1
ATOM 773 C CA . GLY A 1 109 ? 14.000 -3.450 -23.951 1.00 95.44 109 GLY A CA 1
ATOM 774 C C . GLY A 1 109 ? 14.219 -2.242 -23.035 1.00 95.44 109 GLY A C 1
ATOM 775 O O . GLY A 1 109 ? 14.055 -2.353 -21.818 1.00 95.44 109 GLY A O 1
ATOM 776 N N . ARG A 1 110 ? 14.551 -1.078 -23.601 1.00 96.06 110 ARG A N 1
ATOM 777 C CA . ARG A 1 110 ? 14.717 0.172 -22.851 1.00 96.06 110 ARG A CA 1
ATOM 778 C C . ARG A 1 110 ? 13.392 0.655 -22.263 1.00 96.06 110 ARG A C 1
ATOM 780 O O . ARG A 1 110 ? 13.341 0.922 -21.064 1.00 96.06 110 ARG A O 1
ATOM 787 N N . VAL A 1 111 ? 12.336 0.721 -23.070 1.00 97.31 111 VAL A N 1
ATOM 788 C CA . VAL A 1 111 ? 10.996 1.138 -22.629 1.00 97.31 111 VAL A CA 1
ATOM 789 C C . VAL A 1 111 ? 10.464 0.199 -21.545 1.00 97.31 111 VAL A C 1
ATOM 791 O O . VAL A 1 111 ? 9.988 0.669 -20.515 1.00 97.31 111 VAL A O 1
ATOM 794 N N . ALA A 1 112 ? 10.625 -1.119 -21.708 1.00 96.81 112 ALA A N 1
ATOM 795 C CA . ALA A 1 112 ? 10.211 -2.094 -20.699 1.00 96.81 112 ALA A CA 1
ATOM 796 C C . ALA A 1 112 ? 10.948 -1.913 -19.361 1.00 96.81 112 ALA A C 1
ATOM 798 O O . ALA A 1 112 ? 10.332 -2.019 -18.301 1.00 96.81 112 ALA A O 1
ATOM 799 N N . ARG A 1 113 ? 12.254 -1.605 -19.389 1.00 95.88 113 ARG A N 1
ATOM 800 C CA . ARG A 1 113 ? 13.026 -1.314 -18.168 1.00 95.88 113 ARG A CA 1
ATOM 801 C C . ARG A 1 113 ? 12.570 -0.028 -17.490 1.00 95.88 113 ARG A C 1
ATOM 803 O O . ARG A 1 113 ? 12.452 -0.020 -16.271 1.00 95.88 113 ARG A O 1
ATOM 810 N N . ILE A 1 114 ? 12.313 1.031 -18.257 1.00 97.38 114 ILE A N 1
ATOM 811 C CA . ILE A 1 114 ? 11.804 2.298 -17.712 1.00 97.38 114 ILE A CA 1
ATOM 812 C C . ILE A 1 114 ? 10.451 2.058 -17.037 1.00 97.38 114 ILE A C 1
ATOM 814 O O . ILE A 1 114 ? 10.304 2.382 -15.865 1.00 97.38 114 ILE A O 1
ATOM 818 N N . ALA A 1 115 ? 9.524 1.378 -17.715 1.00 97.56 115 ALA A N 1
ATOM 819 C CA . ALA A 1 115 ? 8.211 1.059 -17.158 1.00 97.56 115 ALA A CA 1
ATOM 820 C C . ALA A 1 115 ? 8.291 0.180 -15.893 1.00 97.56 115 ALA A C 1
ATOM 822 O O . ALA A 1 115 ? 7.526 0.373 -14.949 1.00 97.56 115 ALA A O 1
ATOM 823 N N . ALA A 1 116 ? 9.222 -0.781 -15.844 1.00 97.12 116 ALA A N 1
ATOM 824 C CA . ALA A 1 116 ? 9.449 -1.595 -14.650 1.00 97.12 116 ALA A CA 1
ATOM 825 C C . ALA A 1 116 ? 9.952 -0.750 -13.468 1.00 97.12 116 ALA A C 1
ATOM 827 O O . ALA A 1 116 ? 9.419 -0.870 -12.367 1.00 97.12 116 ALA A O 1
ATOM 828 N N . ILE A 1 117 ? 10.917 0.144 -13.707 1.00 97.62 117 ILE A N 1
ATOM 829 C CA . ILE A 1 117 ? 11.461 1.040 -12.677 1.00 97.62 117 ILE A CA 1
ATOM 830 C C . ILE A 1 117 ? 10.396 2.038 -12.203 1.00 97.62 117 ILE A C 1
ATOM 832 O O . ILE A 1 117 ? 10.256 2.255 -11.004 1.00 97.62 117 ILE A O 1
ATOM 836 N N . GLU A 1 118 ? 9.603 2.613 -13.106 1.00 97.50 118 GLU A N 1
ATOM 837 C CA . GLU A 1 118 ? 8.493 3.506 -12.746 1.00 97.50 118 GLU A CA 1
ATOM 838 C C . GLU A 1 118 ? 7.455 2.793 -11.871 1.00 97.50 118 GLU A C 1
ATOM 840 O O . GLU A 1 118 ? 6.994 3.348 -10.871 1.00 97.50 118 GLU A O 1
ATOM 845 N N . LYS A 1 119 ? 7.139 1.532 -12.187 1.00 97.38 119 LYS A N 1
ATOM 846 C CA . LYS A 1 119 ? 6.255 0.702 -11.360 1.00 97.38 119 LYS A CA 1
ATOM 847 C C . LYS A 1 119 ? 6.846 0.439 -9.973 1.00 97.38 119 LYS A C 1
ATOM 849 O O . LYS A 1 119 ? 6.115 0.509 -8.987 1.00 97.38 119 LYS A O 1
ATOM 854 N N . GLU A 1 120 ? 8.140 0.141 -9.883 1.00 96.12 120 GLU A N 1
ATOM 855 C CA . GLU A 1 120 ? 8.829 -0.051 -8.600 1.00 96.12 120 GLU A CA 1
ATOM 856 C C . GLU A 1 120 ? 8.836 1.235 -7.760 1.00 96.12 120 GLU A C 1
ATOM 858 O O . GLU A 1 120 ? 8.573 1.179 -6.558 1.00 96.12 120 GLU A O 1
ATOM 863 N N . ILE A 1 121 ? 9.055 2.397 -8.382 1.00 96.94 121 ILE A N 1
ATOM 864 C CA . ILE A 1 121 ? 9.002 3.702 -7.707 1.00 96.94 121 ILE A CA 1
ATOM 865 C C . ILE A 1 121 ? 7.597 3.966 -7.155 1.00 96.94 121 ILE A C 1
ATOM 867 O O . ILE A 1 121 ? 7.465 4.311 -5.982 1.00 96.94 121 ILE A O 1
ATOM 871 N N . ALA A 1 122 ? 6.549 3.736 -7.952 1.00 96.06 122 ALA A N 1
ATOM 872 C CA . ALA A 1 122 ? 5.166 3.919 -7.506 1.00 96.06 122 ALA A CA 1
ATOM 873 C C . ALA A 1 122 ? 4.814 3.009 -6.312 1.00 96.06 122 ALA A C 1
ATOM 875 O O . ALA A 1 122 ? 4.161 3.439 -5.359 1.00 96.06 122 ALA A O 1
ATOM 876 N N . GLN A 1 123 ? 5.292 1.760 -6.317 1.00 94.75 123 GLN A N 1
ATOM 877 C CA . GLN A 1 123 ? 5.117 0.843 -5.185 1.00 94.75 123 GLN A CA 1
ATOM 878 C C . GLN A 1 123 ? 5.856 1.328 -3.930 1.00 94.75 123 GLN A C 1
ATOM 880 O O . GLN A 1 123 ? 5.307 1.281 -2.828 1.00 94.75 123 GLN A O 1
ATOM 885 N N . GLN A 1 124 ? 7.088 1.818 -4.077 1.00 94.44 124 GLN A N 1
ATOM 886 C CA . GLN A 1 124 ? 7.865 2.356 -2.957 1.00 94.44 124 GLN A CA 1
ATOM 887 C C . GLN A 1 124 ? 7.246 3.634 -2.377 1.00 94.44 124 GLN A C 1
ATOM 889 O O . GLN A 1 124 ? 7.279 3.834 -1.161 1.00 94.44 124 GLN A O 1
ATOM 894 N N . GLU A 1 125 ? 6.646 4.480 -3.213 1.00 94.69 125 GLU A N 1
ATOM 895 C CA . GLU A 1 125 ? 5.941 5.682 -2.769 1.00 94.69 125 GLU A CA 1
ATOM 896 C C . GLU A 1 125 ? 4.718 5.337 -1.905 1.00 94.69 125 GLU A C 1
ATOM 898 O O . GLU A 1 125 ? 4.546 5.908 -0.824 1.00 94.69 125 GLU A O 1
ATOM 903 N N . GLN A 1 126 ? 3.936 4.325 -2.299 1.00 91.31 126 GLN A N 1
ATOM 904 C CA . GLN A 1 126 ? 2.818 3.823 -1.493 1.00 91.31 126 GLN A CA 1
ATOM 905 C C . GLN A 1 126 ? 3.280 3.281 -0.128 1.00 91.31 126 GLN A C 1
ATOM 907 O O . GLN A 1 126 ? 2.634 3.522 0.899 1.00 91.31 126 GLN A O 1
ATOM 912 N N . LEU A 1 127 ? 4.413 2.571 -0.091 1.00 89.44 127 LEU A N 1
ATOM 913 C CA . LEU A 1 127 ? 4.995 2.086 1.164 1.00 89.44 127 LEU A CA 1
ATOM 914 C C . LEU A 1 127 ? 5.443 3.246 2.058 1.00 89.44 127 LEU A C 1
ATOM 916 O O . LEU A 1 127 ? 5.169 3.231 3.256 1.00 89.44 127 LEU A O 1
ATOM 920 N N . LYS A 1 128 ? 6.071 4.280 1.488 1.00 91.12 128 LYS A N 1
ATOM 921 C CA . LYS A 1 128 ? 6.483 5.476 2.234 1.00 91.12 128 LYS A CA 1
ATOM 922 C C . LYS A 1 128 ? 5.284 6.199 2.856 1.00 91.12 128 LYS A C 1
ATOM 924 O O . LYS A 1 128 ? 5.354 6.556 4.029 1.00 91.12 128 LYS A O 1
ATOM 929 N N . ALA A 1 129 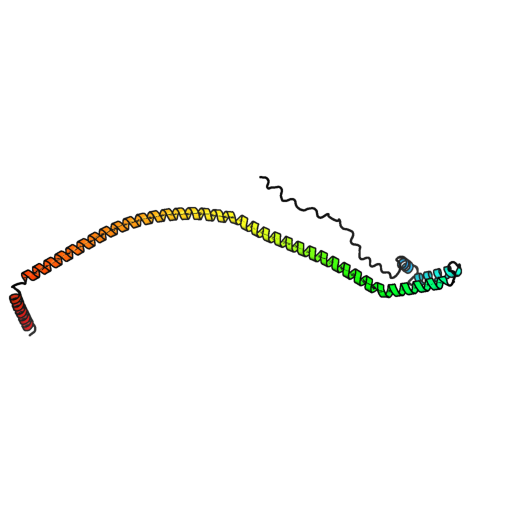? 4.194 6.360 2.103 1.00 87.69 129 ALA A N 1
ATOM 930 C CA . ALA A 1 129 ? 2.952 6.948 2.608 1.00 87.69 129 ALA A CA 1
ATOM 931 C C . ALA A 1 129 ? 2.314 6.099 3.724 1.00 87.69 129 ALA A C 1
ATOM 933 O O . ALA A 1 129 ? 1.796 6.623 4.705 1.00 87.69 129 ALA A O 1
ATOM 934 N N . SER A 1 130 ? 2.398 4.772 3.624 1.00 86.12 130 SER A N 1
ATOM 935 C CA . SER A 1 130 ? 1.904 3.885 4.685 1.00 86.12 130 SER A CA 1
ATOM 936 C C . SER A 1 130 ? 2.738 4.016 5.963 1.00 86.12 130 SER A C 1
ATOM 938 O O . SER A 1 130 ? 2.181 4.029 7.057 1.00 86.12 130 SER A O 1
ATOM 940 N N . VAL A 1 131 ? 4.064 4.168 5.834 1.00 89.88 131 VAL A N 1
ATOM 941 C CA . VAL A 1 131 ? 4.977 4.357 6.973 1.00 89.88 131 VAL A CA 1
ATOM 942 C C . VAL A 1 131 ? 4.732 5.679 7.698 1.00 89.88 131 VAL A C 1
ATOM 944 O O . VAL A 1 131 ? 4.773 5.694 8.926 1.00 89.88 131 VAL A O 1
ATOM 947 N N . SER A 1 132 ? 4.431 6.771 6.987 1.00 87.19 132 SER A N 1
ATOM 948 C CA . SER A 1 132 ? 4.077 8.038 7.648 1.00 87.19 132 SER A CA 1
ATOM 949 C C . SER A 1 132 ? 2.807 7.925 8.495 1.00 87.19 132 SER A C 1
ATOM 951 O O . SER A 1 132 ? 2.740 8.521 9.566 1.00 87.19 132 SER A O 1
ATOM 953 N N . ASN A 1 133 ? 1.846 7.098 8.078 1.00 91.94 133 ASN A N 1
ATOM 954 C CA . ASN A 1 133 ? 0.569 6.938 8.778 1.00 91.94 133 ASN A CA 1
ATOM 955 C C . ASN A 1 133 ? 0.671 6.052 10.036 1.00 91.94 133 ASN A C 1
ATOM 957 O O . ASN A 1 133 ? -0.266 5.997 10.830 1.00 91.94 133 ASN A O 1
ATOM 961 N N . LEU A 1 134 ? 1.797 5.359 10.267 1.00 92.56 134 LEU A N 1
ATOM 962 C CA . LEU A 1 134 ? 1.965 4.539 11.474 1.00 92.56 134 LEU A CA 1
ATOM 963 C C . LEU A 1 134 ? 1.918 5.369 12.759 1.00 92.56 134 LEU A C 1
ATOM 965 O O . LEU A 1 134 ? 1.452 4.857 13.772 1.00 92.56 134 LEU A O 1
ATOM 969 N N . GLN A 1 135 ? 2.386 6.620 12.738 1.00 91.75 135 GLN A N 1
ATOM 970 C CA . GLN A 1 135 ? 2.348 7.471 13.927 1.00 91.75 135 GLN A CA 1
ATOM 971 C C . GLN A 1 135 ? 0.902 7.734 14.373 1.00 91.75 135 GLN A C 1
ATOM 973 O O . GLN A 1 135 ? 0.587 7.539 15.542 1.00 91.75 135 GLN A O 1
ATOM 978 N N . GLU A 1 136 ? 0.012 8.037 13.426 1.00 93.81 136 GLU A N 1
ATOM 979 C CA . GLU A 1 136 ? -1.423 8.199 13.691 1.00 93.81 136 GLU A CA 1
ATOM 980 C C . GLU A 1 136 ? -2.039 6.907 14.248 1.00 93.81 136 GLU A C 1
ATOM 982 O O . GLU A 1 136 ? -2.811 6.942 15.202 1.00 93.81 136 GLU A O 1
ATOM 987 N N . ILE A 1 137 ? -1.646 5.740 13.720 1.00 94.81 137 ILE A N 1
ATOM 988 C CA . ILE A 1 137 ? -2.098 4.440 14.242 1.00 94.81 137 ILE A CA 1
ATOM 989 C C . ILE A 1 137 ? -1.627 4.226 15.691 1.00 94.81 137 ILE A C 1
ATOM 991 O O . ILE A 1 137 ? -2.374 3.676 16.504 1.00 94.81 137 ILE A O 1
ATOM 995 N N . TYR A 1 138 ? -0.409 4.640 16.049 1.00 96.12 138 TYR A N 1
ATOM 996 C CA . TYR A 1 138 ? 0.062 4.563 17.436 1.00 96.12 138 TYR A CA 1
ATOM 997 C C . TYR A 1 138 ? -0.718 5.496 18.364 1.00 96.12 138 TYR A C 1
ATOM 999 O O . TYR A 1 138 ? -1.062 5.081 19.474 1.00 96.12 138 TYR A O 1
ATOM 1007 N N . ASP A 1 139 ? -1.038 6.704 17.907 1.00 96.88 139 ASP A N 1
ATOM 1008 C CA . ASP A 1 139 ? -1.836 7.659 18.675 1.00 96.88 139 ASP A CA 1
ATOM 1009 C C . ASP A 1 139 ? -3.261 7.128 18.900 1.00 96.88 139 ASP A C 1
ATOM 1011 O O . ASP A 1 139 ? -3.716 7.067 20.044 1.00 96.88 139 ASP A O 1
ATOM 1015 N N . VAL A 1 140 ? -3.909 6.586 17.862 1.00 97.62 140 VAL A N 1
ATOM 1016 C CA . VAL A 1 140 ? -5.222 5.923 17.978 1.00 97.62 140 VAL A CA 1
ATOM 1017 C C . VAL A 1 140 ? -5.173 4.743 18.950 1.00 97.62 140 VAL A C 1
ATOM 1019 O O . VAL A 1 140 ? -6.057 4.598 19.792 1.00 97.62 140 VAL A O 1
ATOM 1022 N N . ASN A 1 141 ? -4.139 3.898 18.888 1.00 97.62 141 ASN A N 1
ATOM 1023 C CA . ASN A 1 141 ? -4.004 2.772 19.819 1.00 97.62 141 ASN A CA 1
ATOM 1024 C C . ASN A 1 141 ? -3.804 3.234 21.268 1.00 97.62 141 ASN A C 1
ATOM 1026 O O . ASN A 1 141 ? -4.310 2.603 22.200 1.00 97.62 141 ASN A O 1
ATOM 1030 N N . ARG A 1 142 ? -3.079 4.336 21.474 1.00 97.88 142 ARG A N 1
ATOM 1031 C CA . ARG A 1 142 ? -2.890 4.932 22.798 1.00 97.88 142 ARG A CA 1
ATOM 1032 C C . ARG A 1 142 ? -4.208 5.475 23.348 1.00 97.88 142 ARG A C 1
ATOM 1034 O O . ARG A 1 142 ? -4.528 5.189 24.503 1.00 97.88 142 ARG A O 1
ATOM 1041 N N . GLU A 1 143 ? -4.969 6.199 22.533 1.00 97.75 143 GLU A N 1
ATOM 1042 C CA . GLU A 1 143 ? -6.289 6.719 22.902 1.00 97.75 143 GLU A CA 1
ATOM 1043 C C . GLU A 1 143 ? -7.291 5.592 23.176 1.00 97.75 143 GLU A C 1
ATOM 1045 O O . GLU A 1 143 ? -7.989 5.613 24.195 1.00 97.75 143 GLU A O 1
ATOM 1050 N N . LEU A 1 144 ? -7.295 4.553 22.338 1.00 98.19 144 LEU A N 1
ATOM 1051 C CA . LEU A 1 144 ? -8.111 3.358 22.536 1.00 98.19 144 LEU A CA 1
ATOM 1052 C C . LEU A 1 144 ? -7.786 2.691 23.876 1.00 98.19 144 LEU A C 1
ATOM 1054 O O . LEU A 1 144 ? -8.695 2.379 24.640 1.00 98.19 144 LEU A O 1
ATOM 1058 N N . ALA A 1 145 ? -6.502 2.539 24.209 1.00 98.31 145 ALA A N 1
ATOM 1059 C CA . ALA A 1 145 ? -6.084 1.942 25.472 1.00 98.31 145 ALA A CA 1
ATOM 1060 C C . ALA A 1 145 ? -6.482 2.787 26.699 1.00 98.31 145 ALA A C 1
ATOM 1062 O O . ALA A 1 145 ? -6.738 2.227 27.772 1.00 98.31 145 ALA A O 1
ATOM 1063 N N . SER A 1 146 ? -6.518 4.122 26.598 1.00 97.88 146 SER A N 1
ATOM 1064 C CA . SER A 1 146 ? -7.092 4.964 27.661 1.00 97.88 146 SER A CA 1
ATOM 1065 C C . SER A 1 146 ? -8.607 4.803 27.754 1.00 97.88 146 SER A C 1
ATOM 1067 O O . SER A 1 146 ? -9.121 4.558 28.845 1.00 97.88 146 SER A O 1
ATOM 1069 N N . ALA A 1 147 ? -9.311 4.826 26.620 1.00 98.38 147 ALA A N 1
ATOM 1070 C CA . ALA A 1 147 ? -10.763 4.700 26.574 1.00 98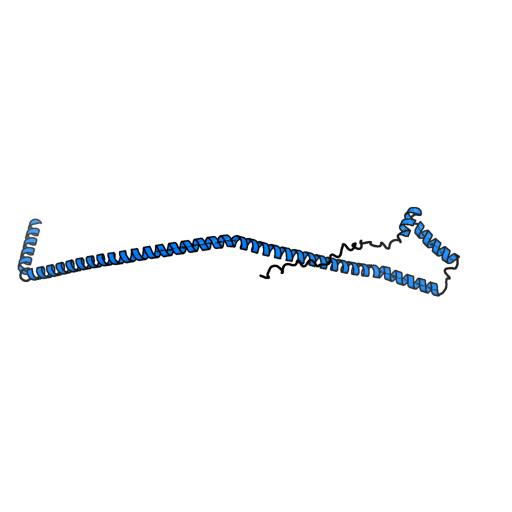.38 147 ALA A CA 1
ATOM 1071 C C . ALA A 1 147 ? -11.241 3.352 27.134 1.00 98.38 147 ALA A C 1
ATOM 1073 O O . ALA A 1 147 ? -12.202 3.307 27.901 1.00 98.38 147 ALA A O 1
ATOM 1074 N N . THR A 1 148 ? -10.540 2.252 26.837 1.00 98.06 148 THR A N 1
ATOM 1075 C CA . THR A 1 148 ? -10.866 0.931 27.397 1.00 98.06 148 THR A CA 1
ATOM 1076 C C . THR A 1 148 ? -10.694 0.883 28.912 1.00 98.06 148 THR A C 1
ATOM 1078 O O . THR A 1 148 ? -11.482 0.231 29.593 1.00 98.06 148 THR A O 1
ATOM 1081 N N . ARG A 1 149 ? -9.691 1.584 29.461 1.00 97.69 149 ARG A N 1
ATOM 1082 C CA . ARG A 1 149 ? -9.487 1.652 30.918 1.00 97.69 149 ARG A CA 1
ATOM 1083 C C . ARG A 1 149 ? -10.595 2.451 31.596 1.00 97.69 149 ARG A C 1
ATOM 1085 O O . ARG A 1 149 ? -11.125 2.007 32.610 1.00 97.69 149 ARG A O 1
ATOM 1092 N N . GLU A 1 150 ? -10.977 3.589 31.023 1.00 97.25 150 GLU A N 1
ATOM 1093 C CA . GLU A 1 150 ? -12.092 4.389 31.539 1.00 97.25 150 GLU A CA 1
ATOM 1094 C C . GLU A 1 150 ? -13.426 3.643 31.454 1.00 97.25 150 GLU A C 1
ATOM 1096 O O . GLU A 1 150 ? -14.225 3.696 32.390 1.00 97.25 150 GLU A O 1
ATOM 1101 N N . LEU A 1 151 ? -13.660 2.913 30.359 1.00 98.38 151 LEU A N 1
ATOM 1102 C CA . LEU A 1 151 ? -14.842 2.069 30.203 1.00 98.38 151 LEU A CA 1
ATOM 1103 C C . LEU A 1 151 ? -14.895 0.962 31.252 1.00 98.38 151 LEU A C 1
ATOM 1105 O O . LEU A 1 151 ? -15.945 0.777 31.867 1.00 98.38 151 LEU A O 1
ATOM 1109 N N . ALA A 1 152 ? -13.786 0.257 31.488 1.00 98.12 152 ALA A N 1
ATOM 1110 C CA . ALA A 1 152 ? -13.718 -0.776 32.519 1.00 98.12 152 ALA A CA 1
ATOM 1111 C C . ALA A 1 152 ? -14.049 -0.193 33.902 1.00 98.12 152 ALA A C 1
ATOM 1113 O O . ALA A 1 152 ? -14.951 -0.686 34.574 1.00 98.12 152 ALA A O 1
ATOM 1114 N N . TYR A 1 153 ? -13.420 0.930 34.262 1.00 98.38 153 TYR A N 1
ATOM 1115 C CA . TYR A 1 153 ? -13.676 1.615 35.530 1.00 98.38 153 TYR A CA 1
ATOM 1116 C C . TYR A 1 153 ? -15.148 2.027 35.699 1.00 98.38 153 TYR A C 1
ATOM 1118 O O . TYR A 1 153 ? -15.763 1.778 36.736 1.00 98.38 153 TYR A O 1
ATOM 1126 N N . ARG A 1 154 ? -15.757 2.623 34.665 1.00 98.12 154 ARG A N 1
ATOM 1127 C CA . ARG A 1 154 ? -17.182 2.992 34.704 1.00 98.12 154 ARG A CA 1
ATOM 1128 C C . ARG A 1 154 ? -18.085 1.766 34.803 1.00 98.12 154 ARG A C 1
ATOM 1130 O O . ARG A 1 154 ? -19.076 1.811 35.523 1.00 98.12 154 ARG A O 1
ATOM 1137 N N . THR A 1 155 ? -17.743 0.682 34.114 1.00 98.06 155 THR A N 1
ATOM 1138 C CA . THR A 1 155 ? -18.508 -0.572 34.154 1.00 98.06 155 THR A CA 1
ATOM 1139 C C . THR A 1 155 ? -18.496 -1.175 35.557 1.00 98.06 155 THR A C 1
ATOM 1141 O O . THR A 1 155 ? -19.550 -1.560 36.053 1.00 98.06 155 THR A O 1
ATOM 1144 N N . GLU A 1 156 ? -17.345 -1.183 36.234 1.00 98.12 156 GLU A N 1
ATOM 1145 C CA . GLU A 1 156 ? -17.235 -1.643 37.625 1.00 98.12 156 GLU A CA 1
ATOM 1146 C C . GLU A 1 156 ? -18.067 -0.779 38.587 1.00 98.12 156 GLU A C 1
ATOM 1148 O O . GLU A 1 156 ? -18.790 -1.314 39.430 1.00 98.12 156 GLU A O 1
ATOM 1153 N N . LEU A 1 157 ? -18.043 0.550 38.427 1.00 98.00 157 LEU A N 1
ATOM 1154 C CA . LEU A 1 157 ? -18.881 1.457 39.223 1.00 98.00 157 LEU A CA 1
ATOM 1155 C C . LEU A 1 157 ? -20.381 1.234 38.988 1.00 98.00 157 LEU A C 1
ATOM 1157 O O . LEU A 1 157 ? -21.162 1.226 39.943 1.00 98.00 157 LEU A O 1
ATOM 1161 N N . HIS A 1 158 ? -20.792 1.055 37.730 1.00 98.31 158 HIS A N 1
ATOM 1162 C CA . HIS A 1 158 ? -22.180 0.751 37.389 1.00 98.31 158 HIS A CA 1
ATOM 1163 C C . HIS A 1 158 ? -22.610 -0.601 37.965 1.00 98.31 158 HIS A C 1
ATOM 1165 O O . HIS A 1 158 ? -23.657 -0.667 38.601 1.00 98.31 158 HIS A O 1
ATOM 1171 N N . ALA A 1 159 ? -21.770 -1.633 37.866 1.00 98.25 159 ALA A N 1
ATOM 1172 C CA . ALA A 1 159 ? -22.048 -2.940 38.454 1.00 98.25 159 ALA A CA 1
ATOM 1173 C C . ALA A 1 159 ? -22.207 -2.865 39.983 1.00 98.25 159 ALA A C 1
ATOM 1175 O O . ALA A 1 159 ? -23.147 -3.433 40.538 1.00 98.25 159 ALA A O 1
ATOM 1176 N N . ALA A 1 160 ? -21.337 -2.124 40.679 1.00 98.12 160 ALA A N 1
ATOM 1177 C CA . ALA A 1 160 ? -21.452 -1.927 42.124 1.00 98.12 160 ALA A CA 1
ATOM 1178 C C . ALA A 1 160 ? -22.763 -1.220 42.511 1.00 98.12 160 ALA A C 1
ATOM 1180 O O . ALA A 1 160 ? -23.440 -1.635 43.456 1.00 98.12 160 ALA A O 1
ATOM 1181 N N . ARG A 1 161 ? -23.149 -0.183 41.755 1.00 98.12 161 ARG A N 1
ATOM 1182 C CA . ARG A 1 161 ? -24.430 0.515 41.934 1.00 98.12 161 ARG A CA 1
ATOM 1183 C C . ARG A 1 161 ? -25.613 -0.425 41.712 1.00 98.12 161 ARG A C 1
ATOM 1185 O O . ARG A 1 161 ? -26.539 -0.422 42.521 1.00 98.12 161 ARG A O 1
ATOM 1192 N N . ASP A 1 162 ? -25.596 -1.190 40.629 1.00 98.25 162 ASP A N 1
ATOM 1193 C CA . ASP A 1 162 ? -26.707 -2.059 40.250 1.00 98.25 162 ASP A CA 1
ATOM 1194 C C . ASP A 1 162 ? -26.897 -3.188 41.266 1.00 98.25 162 ASP A C 1
ATOM 1196 O O . ASP A 1 162 ? -28.031 -3.475 41.640 1.00 98.25 162 ASP A O 1
ATOM 1200 N N . ASN A 1 163 ? -25.807 -3.735 41.814 1.00 97.56 163 ASN A N 1
ATOM 1201 C CA . ASN A 1 163 ? -25.859 -4.709 42.907 1.00 97.56 163 ASN A CA 1
ATOM 1202 C C . ASN A 1 163 ? -26.490 -4.121 44.181 1.00 97.56 163 ASN A C 1
ATOM 1204 O O . ASN A 1 163 ? -27.352 -4.747 44.796 1.00 97.56 163 ASN A O 1
ATOM 1208 N N . ALA A 1 164 ? -26.101 -2.905 44.577 1.00 98.12 164 ALA A N 1
ATOM 1209 C CA . ALA A 1 164 ? -26.694 -2.245 45.742 1.00 98.12 164 ALA A CA 1
ATOM 1210 C C . ALA A 1 164 ? -28.190 -1.954 45.536 1.00 98.12 164 ALA A C 1
ATOM 1212 O O . ALA A 1 164 ? -29.000 -2.121 46.448 1.00 98.12 164 ALA A O 1
ATOM 1213 N N . LEU A 1 165 ? -28.562 -1.546 44.322 1.00 98.25 165 LEU A N 1
ATOM 1214 C CA . LEU A 1 165 ? -29.944 -1.282 43.946 1.00 98.25 165 LEU A CA 1
ATOM 1215 C C . LEU A 1 165 ? -30.773 -2.572 43.903 1.00 98.25 165 LEU A C 1
ATOM 1217 O O . LEU A 1 165 ? -31.917 -2.552 44.351 1.00 98.25 165 LEU A O 1
ATOM 1221 N N . ALA A 1 166 ? -30.209 -3.678 43.412 1.00 98.25 166 ALA A N 1
ATOM 1222 C CA . ALA A 1 166 ? -30.845 -4.993 43.433 1.00 98.25 166 ALA A CA 1
ATOM 1223 C C . ALA A 1 166 ? -31.163 -5.422 44.870 1.00 98.25 166 ALA A C 1
ATOM 1225 O O . ALA A 1 166 ? -32.326 -5.662 45.177 1.00 98.25 166 ALA A O 1
ATOM 1226 N N . ASN A 1 167 ? -30.184 -5.353 45.777 1.00 97.94 167 ASN A N 1
ATOM 1227 C CA . ASN A 1 167 ? -30.403 -5.666 47.193 1.00 97.94 167 ASN A CA 1
ATOM 1228 C C . ASN A 1 167 ? -31.511 -4.797 47.813 1.00 97.94 167 ASN A C 1
ATOM 1230 O O . ASN A 1 167 ? -32.362 -5.298 48.545 1.00 97.94 167 ASN A O 1
ATOM 1234 N N . LEU A 1 168 ? -31.527 -3.492 47.512 1.00 98.31 168 LEU A N 1
ATOM 1235 C CA . LEU A 1 168 ? -32.557 -2.586 48.024 1.00 98.31 168 LEU A CA 1
ATOM 1236 C C . LEU A 1 168 ? -33.946 -2.919 47.458 1.00 98.31 168 LEU A C 1
ATOM 1238 O O . LEU A 1 168 ? -34.932 -2.900 48.192 1.00 98.31 168 LEU A O 1
ATOM 1242 N N . LYS A 1 169 ? -34.031 -3.239 46.162 1.00 98.19 169 LYS A N 1
ATOM 1243 C CA . LYS A 1 169 ? -35.279 -3.685 45.529 1.00 98.19 169 LYS A CA 1
ATOM 1244 C C . LYS A 1 169 ? -35.785 -4.984 46.142 1.00 98.19 169 LYS A C 1
ATOM 1246 O O . LYS A 1 169 ? -36.986 -5.089 46.367 1.00 98.19 169 LYS A O 1
ATOM 1251 N N . ASP A 1 170 ? -34.891 -5.915 46.452 1.00 98.31 170 ASP A N 1
ATOM 1252 C CA . ASP A 1 170 ? -35.249 -7.183 47.084 1.00 98.31 170 ASP A CA 1
ATOM 1253 C C . ASP A 1 170 ? -35.814 -6.956 48.492 1.00 98.31 170 ASP A C 1
ATOM 1255 O O . ASP A 1 170 ? -36.836 -7.545 48.838 1.00 98.31 170 ASP A O 1
ATOM 1259 N N . MET A 1 171 ? -35.238 -6.036 49.279 1.00 97.69 171 MET A N 1
ATOM 1260 C CA . MET A 1 171 ? -35.802 -5.673 50.589 1.00 97.69 171 MET A CA 1
ATOM 1261 C C . MET A 1 171 ? -37.211 -5.083 50.462 1.00 97.69 171 MET A C 1
ATOM 1263 O O . MET A 1 171 ? -38.124 -5.499 51.173 1.00 97.69 171 MET A O 1
ATOM 1267 N N . VAL A 1 172 ? -37.418 -4.166 49.512 1.00 98.31 172 VAL A N 1
ATOM 1268 C CA . VAL A 1 172 ? -38.745 -3.584 49.255 1.00 98.31 172 VAL A CA 1
ATOM 1269 C C . VAL A 1 172 ? -39.740 -4.651 48.788 1.00 98.31 172 VAL A C 1
ATOM 1271 O O . VAL A 1 172 ? -40.898 -4.632 49.208 1.00 98.31 172 VAL A O 1
ATOM 1274 N N . ALA A 1 173 ? -39.308 -5.595 47.949 1.00 97.88 173 ALA A N 1
ATOM 1275 C CA . ALA A 1 173 ? -40.143 -6.700 47.490 1.00 97.88 173 ALA A CA 1
ATOM 1276 C C . ALA A 1 173 ? -40.547 -7.625 48.650 1.00 97.88 173 ALA A C 1
ATOM 1278 O O . ALA A 1 173 ? -41.717 -7.996 48.750 1.00 97.88 173 ALA A O 1
ATOM 1279 N N . ILE A 1 174 ? -39.618 -7.936 49.562 1.00 98.25 174 ILE A N 1
ATOM 1280 C CA . ILE A 1 174 ? -39.907 -8.712 50.775 1.00 98.25 174 ILE A CA 1
ATOM 1281 C C . ILE A 1 174 ? -40.933 -7.976 51.645 1.00 98.25 174 ILE A C 1
ATOM 1283 O O . ILE A 1 174 ? -41.949 -8.572 51.998 1.00 98.25 174 ILE A O 1
ATOM 1287 N N . GLU A 1 175 ? -40.753 -6.680 51.914 1.00 97.81 175 GLU A N 1
ATOM 1288 C CA . GLU A 1 175 ? -41.718 -5.890 52.697 1.00 97.81 175 GLU A CA 1
ATOM 1289 C C . GLU A 1 175 ? -43.107 -5.835 52.051 1.00 97.81 175 GLU A C 1
AT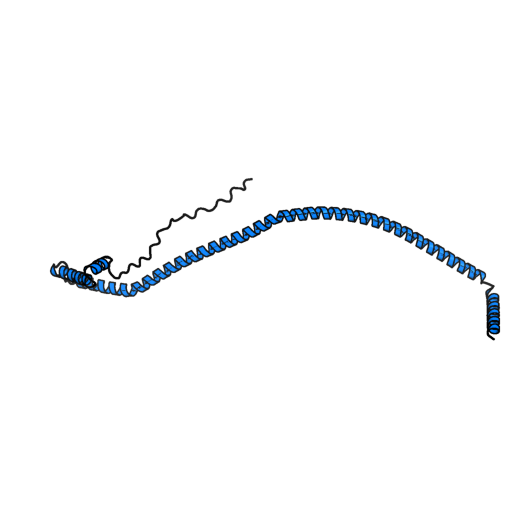OM 1291 O O . GLU A 1 175 ? -44.130 -5.917 52.733 1.00 97.81 175 GLU A O 1
ATOM 1296 N N . GLN A 1 176 ? -43.172 -5.665 50.729 1.00 97.94 176 GLN A N 1
ATOM 1297 C CA . GLN A 1 176 ? -44.438 -5.698 49.997 1.00 97.94 176 GLN A CA 1
ATOM 1298 C C . GLN A 1 176 ? -45.099 -7.076 50.094 1.00 97.94 176 GLN A C 1
ATOM 1300 O O . GLN A 1 176 ? -46.300 -7.144 50.349 1.00 97.94 176 GLN A O 1
ATOM 1305 N N . SER A 1 177 ? -44.326 -8.157 49.961 1.00 97.75 177 SER A N 1
ATOM 1306 C CA . SER A 1 177 ? -44.840 -9.523 50.090 1.00 97.75 177 SER A CA 1
ATOM 1307 C C . SER A 1 177 ? -45.362 -9.818 51.498 1.00 97.75 177 SER A C 1
ATOM 1309 O O . SER A 1 177 ? -46.434 -10.402 51.634 1.00 97.75 177 SER A O 1
ATOM 1311 N N . GLN A 1 178 ? -44.666 -9.343 52.536 1.00 97.88 178 GLN A N 1
ATOM 1312 C CA . GLN A 1 178 ? -45.079 -9.516 53.924 1.00 97.88 178 GLN A CA 1
ATOM 1313 C C . GLN A 1 178 ? -46.360 -8.732 54.216 1.00 97.88 178 GLN A C 1
ATOM 1315 O O . GLN A 1 178 ? -47.315 -9.307 54.729 1.00 97.88 178 GLN A O 1
ATOM 1320 N N . ARG A 1 179 ? -46.433 -7.456 53.806 1.00 97.94 179 ARG A N 1
ATOM 1321 C CA . ARG A 1 179 ? -47.665 -6.661 53.943 1.00 97.94 179 ARG A CA 1
ATOM 1322 C C . ARG A 1 179 ? -48.846 -7.306 53.223 1.00 97.94 179 ARG A C 1
ATOM 1324 O O . ARG A 1 179 ? -49.946 -7.314 53.761 1.00 97.94 179 ARG A O 1
ATOM 1331 N N . GLN A 1 180 ? -48.631 -7.853 52.026 1.00 97.81 180 GLN A N 1
ATOM 1332 C CA . GLN A 1 180 ? -49.688 -8.547 51.291 1.00 97.81 180 GLN A CA 1
ATOM 1333 C C . GLN A 1 180 ? -50.125 -9.835 52.005 1.00 97.81 180 GLN A C 1
ATOM 1335 O O . GLN A 1 180 ? -51.317 -10.127 52.051 1.00 97.81 180 GLN A O 1
ATOM 1340 N N . ALA A 1 181 ? -49.187 -10.595 52.577 1.00 97.62 181 ALA A N 1
ATOM 1341 C CA . ALA A 1 181 ? -49.494 -11.799 53.344 1.00 97.62 181 ALA A CA 1
ATOM 1342 C C . ALA A 1 181 ? -50.296 -11.477 54.616 1.00 97.62 181 ALA A C 1
ATOM 1344 O O . ALA A 1 181 ? -51.320 -12.112 54.850 1.00 97.62 181 ALA A O 1
ATOM 1345 N N . GLU A 1 182 ? -49.893 -10.450 55.371 1.00 97.25 182 GLU A N 1
ATOM 1346 C CA . GLU A 1 182 ? -50.616 -9.968 56.558 1.00 97.25 182 GLU A CA 1
ATOM 1347 C C . GLU A 1 182 ? -52.029 -9.491 56.196 1.00 97.25 182 GLU A C 1
ATOM 1349 O O . GLU A 1 182 ? -52.997 -9.840 56.868 1.00 97.25 182 GLU A O 1
ATOM 1354 N N . GLN A 1 183 ? -52.182 -8.744 55.097 1.00 97.19 183 GLN A N 1
ATOM 1355 C CA . GLN A 1 183 ? -53.497 -8.320 54.606 1.00 97.19 183 GLN A CA 1
ATOM 1356 C C . GLN A 1 183 ? -54.383 -9.508 54.222 1.00 97.19 183 GLN A C 1
ATOM 1358 O O . GLN A 1 183 ? -55.566 -9.514 54.557 1.00 97.19 183 GLN A O 1
ATOM 1363 N N . ASN A 1 184 ? -53.821 -10.518 53.555 1.00 97.31 184 ASN A N 1
ATOM 1364 C CA . ASN A 1 184 ? -54.554 -11.728 53.195 1.00 97.31 184 ASN A CA 1
ATOM 1365 C C . ASN A 1 184 ? -54.941 -12.544 54.441 1.00 97.31 184 ASN A C 1
ATOM 1367 O O . ASN A 1 184 ? -56.042 -13.080 54.499 1.00 97.31 184 ASN A O 1
ATOM 1371 N N . GLU A 1 185 ? -54.068 -12.631 55.447 1.00 97.44 185 GLU A N 1
ATOM 1372 C CA . GLU A 1 185 ? -54.365 -13.315 56.709 1.00 97.44 185 GLU A CA 1
ATOM 1373 C C . GLU A 1 185 ? -55.470 -12.599 57.492 1.00 97.44 185 GLU A C 1
ATOM 1375 O O . GLU A 1 185 ? -56.414 -13.248 57.942 1.00 97.44 185 GLU A O 1
ATOM 1380 N N . ILE A 1 186 ? -55.414 -11.265 57.585 1.00 96.88 186 ILE A N 1
ATOM 1381 C CA . ILE A 1 186 ? -56.475 -10.454 58.198 1.00 96.88 186 ILE A CA 1
ATOM 1382 C C . ILE A 1 186 ? -57.792 -10.632 57.434 1.00 96.88 186 ILE A C 1
ATOM 1384 O O . ILE A 1 186 ? -58.827 -10.819 58.068 1.00 96.88 186 ILE A O 1
ATOM 1388 N N . ALA A 1 187 ? -57.771 -10.612 56.097 1.00 96.69 187 ALA A N 1
ATOM 1389 C CA . ALA A 1 187 ? -58.964 -10.842 55.283 1.00 96.69 187 ALA A CA 1
ATOM 1390 C C . ALA A 1 187 ? -59.572 -12.227 55.557 1.00 96.69 187 ALA A C 1
ATOM 1392 O O . ALA A 1 187 ? -60.751 -12.312 55.889 1.00 96.69 187 ALA A O 1
ATOM 1393 N N . ASN A 1 188 ? -58.756 -13.286 55.542 1.00 96.31 188 ASN A N 1
ATOM 1394 C CA . ASN A 1 188 ? -59.200 -14.649 55.846 1.00 96.31 188 ASN A CA 1
ATOM 1395 C C . ASN A 1 188 ? -59.734 -14.785 57.285 1.00 96.31 188 ASN A C 1
ATOM 1397 O O . ASN A 1 188 ? -60.719 -15.486 57.517 1.00 96.31 188 ASN A O 1
ATOM 1401 N N . TRP A 1 189 ? -59.100 -14.126 58.263 1.00 97.00 189 TRP A N 1
ATOM 1402 C CA . TRP A 1 189 ? -59.559 -14.128 59.655 1.00 97.00 189 TRP A CA 1
ATOM 1403 C C . TRP A 1 189 ? -60.908 -13.415 59.807 1.00 97.00 189 TRP A C 1
ATOM 1405 O O . TRP A 1 189 ? -61.804 -13.946 60.464 1.00 97.00 189 TRP A O 1
ATOM 1415 N N . ILE A 1 190 ? -61.081 -12.255 59.162 1.00 95.94 190 ILE A N 1
ATOM 1416 C CA . ILE A 1 190 ? -62.358 -11.531 59.136 1.00 95.94 190 ILE A CA 1
ATOM 1417 C C . ILE A 1 190 ? -63.433 -12.382 58.456 1.00 95.94 190 ILE A C 1
ATOM 1419 O O . ILE A 1 190 ? -64.532 -12.492 58.991 1.00 95.94 190 ILE A O 1
ATOM 1423 N N . GLU A 1 191 ? -63.136 -13.011 57.317 1.00 94.12 191 GLU A N 1
ATOM 1424 C CA . GLU A 1 191 ? -64.074 -13.901 56.624 1.00 94.12 191 GLU A CA 1
ATOM 1425 C C . GLU A 1 191 ? -64.522 -15.061 57.522 1.00 94.12 191 GLU A C 1
ATOM 1427 O O . GLU A 1 191 ? -65.721 -15.316 57.648 1.00 94.12 191 GLU A O 1
ATOM 1432 N N . ALA A 1 192 ? -63.585 -15.722 58.208 1.00 94.50 192 ALA A N 1
ATOM 1433 C CA . ALA A 1 192 ? -63.897 -16.815 59.124 1.00 94.50 192 ALA A CA 1
ATOM 1434 C C . ALA A 1 192 ? -64.738 -16.356 60.330 1.00 94.50 192 ALA A C 1
ATOM 1436 O O . ALA A 1 192 ? -65.703 -17.031 60.696 1.00 94.50 192 ALA A O 1
ATOM 1437 N N . GLU A 1 193 ? -64.405 -15.215 60.942 1.00 93.12 193 GLU A N 1
ATOM 1438 C CA . GLU A 1 193 ? -65.151 -14.681 62.088 1.00 93.12 193 GLU A CA 1
ATOM 1439 C C . GLU A 1 193 ? -66.548 -14.197 61.675 1.00 93.12 193 GLU A C 1
ATOM 1441 O O . GLU A 1 193 ? -67.517 -14.438 62.393 1.00 93.12 193 GLU A O 1
ATOM 1446 N N . VAL A 1 194 ? -66.687 -13.582 60.495 1.00 91.31 194 VAL A N 1
ATOM 1447 C CA . VAL A 1 194 ? -67.990 -13.188 59.940 1.00 91.31 194 VAL A CA 1
ATOM 1448 C C . VAL A 1 194 ? -68.853 -14.417 59.661 1.00 91.31 194 VAL A C 1
ATOM 1450 O O . VAL A 1 194 ? -70.011 -14.422 60.073 1.00 91.31 194 VAL A O 1
ATOM 1453 N N . LEU A 1 195 ? -68.313 -15.469 59.034 1.00 89.56 195 LEU A N 1
ATOM 1454 C CA . LEU A 1 195 ? -69.049 -16.719 58.796 1.00 89.56 195 LEU A CA 1
ATOM 1455 C C . LEU A 1 195 ? -69.497 -17.371 60.109 1.00 89.56 195 LEU A C 1
ATOM 1457 O O . LEU A 1 195 ? -70.659 -17.752 60.245 1.00 89.56 195 LEU A O 1
ATOM 1461 N N . LYS A 1 196 ? -68.614 -17.423 61.110 1.00 90.75 196 LYS A N 1
ATOM 1462 C CA . LYS A 1 196 ? -68.930 -17.956 62.442 1.00 90.75 196 LYS A CA 1
ATOM 1463 C C . LYS A 1 196 ? -69.968 -17.114 63.190 1.00 90.75 196 LYS A C 1
ATOM 1465 O O . LYS A 1 196 ? -70.810 -17.659 63.896 1.00 90.75 196 LYS A O 1
ATOM 1470 N N . ALA A 1 197 ? -69.924 -15.788 63.055 1.00 85.12 197 ALA A N 1
ATOM 1471 C CA . ALA A 1 197 ? -70.922 -14.890 63.634 1.00 85.12 197 ALA A CA 1
ATOM 1472 C C . ALA A 1 197 ? -72.282 -14.969 62.916 1.00 85.12 197 ALA A C 1
ATOM 1474 O O . ALA A 1 197 ? -73.311 -14.648 63.525 1.00 85.12 197 ALA A O 1
ATOM 1475 N N . LEU A 1 198 ? -72.285 -15.370 61.639 1.00 80.88 198 LEU A N 1
ATOM 1476 C CA . LEU A 1 198 ? -73.487 -15.636 60.853 1.00 80.88 198 LEU A CA 1
ATOM 1477 C C . LEU A 1 198 ? -74.140 -16.966 61.251 1.00 80.88 198 LEU A C 1
ATOM 1479 O O . LEU A 1 198 ? -75.369 -17.043 61.274 1.00 80.88 198 LEU A O 1
ATOM 1483 N N . GLU A 1 199 ? -73.341 -17.978 61.603 1.00 77.44 199 GLU A N 1
ATOM 1484 C CA . GLU A 1 199 ? -73.799 -19.323 61.964 1.00 77.44 199 GLU A CA 1
ATOM 1485 C C . GLU A 1 199 ? -74.804 -19.258 63.138 1.00 77.44 199 GLU A C 1
ATOM 1487 O O . GLU A 1 199 ? -74.475 -18.923 64.277 1.00 77.44 199 GLU A O 1
ATOM 1492 N N . GLY A 1 200 ? -76.086 -19.503 62.837 1.00 74.44 200 GLY A N 1
ATOM 1493 C CA . GLY A 1 200 ? -77.209 -19.395 63.782 1.00 74.44 200 GLY A CA 1
ATOM 1494 C C . GLY A 1 200 ? -78.006 -18.077 63.759 1.00 74.44 200 GLY A C 1
ATOM 1495 O O . GLY A 1 200 ? -79.071 -18.014 64.374 1.00 74.44 200 GLY A O 1
ATOM 1496 N N . LYS A 1 201 ? -77.564 -17.037 63.035 1.00 69.94 201 LYS A N 1
ATOM 1497 C CA . LYS A 1 201 ? -78.308 -15.774 62.803 1.00 69.94 201 LYS A CA 1
ATOM 1498 C C . LYS A 1 201 ? -78.852 -15.618 61.379 1.00 69.94 201 LYS A C 1
ATOM 1500 O O . LYS A 1 201 ? -79.579 -14.660 61.115 1.00 69.94 201 LYS A O 1
ATOM 1505 N N 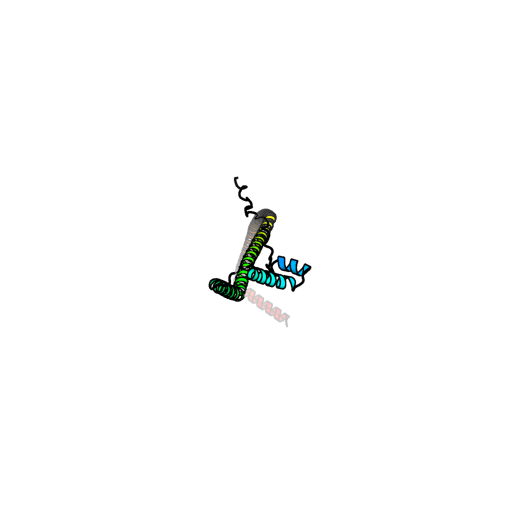. GLU A 1 202 ? -78.548 -16.553 60.484 1.00 71.75 202 GLU A N 1
ATOM 1506 C CA . GLU A 1 202 ? -78.963 -16.539 59.073 1.00 71.75 202 GLU A CA 1
ATOM 1507 C C . GLU A 1 202 ? -80.476 -16.371 58.888 1.00 71.75 202 GLU A C 1
ATOM 1509 O O . GLU A 1 202 ? -80.912 -15.534 58.102 1.00 71.75 202 GLU A O 1
ATOM 1514 N N . GLU A 1 203 ? -81.299 -17.088 59.660 1.00 71.88 203 GLU A N 1
ATOM 1515 C CA . GLU A 1 203 ? -82.759 -16.965 59.554 1.00 71.88 203 GLU A CA 1
ATOM 1516 C C . GLU A 1 203 ? -83.289 -15.603 60.026 1.00 71.88 203 GLU A C 1
ATOM 1518 O O . GLU A 1 203 ? -84.286 -15.109 59.497 1.00 71.88 203 GLU A O 1
ATOM 1523 N N . ALA A 1 204 ? -82.649 -14.990 61.028 1.00 74.81 204 ALA A N 1
ATOM 1524 C CA . ALA A 1 204 ? -83.045 -13.681 61.547 1.00 74.81 204 ALA A CA 1
ATOM 1525 C C . ALA A 1 204 ? -82.662 -12.561 60.571 1.00 74.81 204 ALA A C 1
ATOM 1527 O O . ALA A 1 204 ? -83.474 -11.675 60.307 1.00 74.81 204 ALA A O 1
ATOM 1528 N N . LEU A 1 205 ? -81.465 -12.648 59.983 1.00 76.00 205 LEU A N 1
ATOM 1529 C CA . LEU A 1 205 ? -81.015 -11.756 58.915 1.00 76.00 205 LEU A CA 1
ATOM 1530 C C . LEU A 1 205 ? -81.888 -11.891 57.665 1.00 76.00 205 LEU A C 1
ATOM 1532 O O . LEU A 1 205 ? -82.337 -10.875 57.150 1.00 76.00 205 LEU A O 1
ATOM 1536 N N . MET A 1 206 ? -82.216 -13.114 57.231 1.00 77.81 206 MET A N 1
ATOM 1537 C CA . MET A 1 206 ? -83.107 -13.344 56.086 1.00 77.81 206 MET A CA 1
ATOM 1538 C C . MET A 1 206 ? -84.488 -12.708 56.312 1.00 77.81 206 MET A C 1
ATOM 1540 O O . MET A 1 206 ? -85.025 -12.052 55.422 1.00 77.81 206 MET A O 1
ATOM 1544 N N . LYS A 1 207 ? -85.054 -12.841 57.519 1.00 80.38 207 LYS A N 1
ATOM 1545 C CA . LYS A 1 207 ? -86.326 -12.192 57.880 1.00 80.38 207 LYS A CA 1
ATOM 1546 C C . LYS A 1 207 ? -86.220 -10.666 57.888 1.00 80.38 207 LYS A C 1
ATOM 1548 O O . LYS A 1 207 ? -87.140 -10.006 57.415 1.00 80.38 207 LYS A O 1
ATOM 1553 N N . GLN A 1 208 ? -85.113 -10.112 58.381 1.00 84.06 208 GLN A N 1
ATOM 1554 C CA . GLN A 1 208 ? -84.873 -8.669 58.353 1.00 84.06 208 GLN A CA 1
ATOM 1555 C C . GLN A 1 208 ? -84.686 -8.148 56.921 1.00 84.06 208 GLN A C 1
ATOM 1557 O O . GLN A 1 208 ? -85.268 -7.131 56.578 1.00 84.06 208 GLN A O 1
ATOM 1562 N N . SER A 1 209 ? -83.981 -8.876 56.049 1.00 83.88 209 SER A N 1
ATOM 1563 C CA . SER A 1 209 ? -83.851 -8.521 54.630 1.00 83.88 209 SER A CA 1
ATOM 1564 C C . SER A 1 209 ? -85.188 -8.576 53.884 1.00 83.88 209 SER A C 1
ATOM 1566 O O . SER A 1 209 ? -85.444 -7.723 53.041 1.00 83.88 209 SER A O 1
ATOM 1568 N N . ILE A 1 210 ? -86.061 -9.543 54.194 1.00 84.38 210 ILE A N 1
ATOM 1569 C CA . ILE A 1 210 ? -87.431 -9.578 53.653 1.00 84.38 210 ILE A CA 1
ATOM 1570 C C . ILE A 1 210 ? -88.226 -8.359 54.141 1.00 84.38 210 ILE A C 1
ATOM 1572 O O . ILE A 1 210 ? -88.896 -7.725 53.333 1.00 84.38 210 ILE A O 1
ATOM 1576 N N . ALA A 1 211 ? -88.107 -7.986 55.419 1.00 84.44 211 ALA A N 1
ATOM 1577 C CA . ALA A 1 211 ? -88.755 -6.790 55.958 1.00 84.44 211 ALA A CA 1
ATOM 1578 C C . ALA A 1 211 ? -88.233 -5.492 55.309 1.00 84.44 211 ALA A C 1
ATOM 1580 O O . ALA A 1 211 ? -89.034 -4.655 54.901 1.00 84.44 211 ALA A O 1
ATOM 1581 N N . ASP A 1 212 ? -86.917 -5.352 55.124 1.00 88.56 212 ASP A N 1
ATOM 1582 C CA . ASP A 1 212 ? -86.311 -4.193 54.455 1.00 88.56 212 ASP A CA 1
ATOM 1583 C C . ASP A 1 212 ? -86.735 -4.107 52.973 1.00 88.56 212 ASP A C 1
ATOM 1585 O O . ASP A 1 212 ? -86.974 -3.016 52.453 1.00 88.56 212 ASP A O 1
ATOM 1589 N N . LEU A 1 213 ? -86.879 -5.249 52.284 1.00 86.12 213 LEU A N 1
ATOM 1590 C CA . LEU A 1 213 ? -87.415 -5.305 50.918 1.00 86.12 213 LEU A CA 1
ATOM 1591 C C . LEU A 1 213 ? -88.909 -4.963 50.865 1.00 86.12 213 LEU A C 1
ATOM 1593 O O . LEU A 1 213 ? -89.335 -4.266 49.944 1.00 86.12 213 LEU A O 1
ATOM 1597 N N . GLU A 1 214 ? -89.705 -5.415 51.835 1.00 82.50 214 GLU A N 1
ATOM 1598 C CA . GLU A 1 214 ? -91.113 -5.028 51.963 1.00 82.50 214 GLU A CA 1
ATOM 1599 C C . GLU A 1 214 ? -91.267 -3.527 52.240 1.00 82.50 214 GLU A C 1
ATOM 1601 O O . GLU A 1 214 ? -92.166 -2.893 51.687 1.00 82.50 214 GLU A O 1
ATOM 1606 N N . ASP A 1 215 ? -90.394 -2.937 53.053 1.00 85.12 215 ASP A N 1
ATOM 1607 C CA . ASP A 1 215 ? -90.422 -1.506 53.356 1.00 85.12 215 ASP A CA 1
ATOM 1608 C C . ASP A 1 215 ? -89.920 -0.652 52.180 1.00 85.12 215 ASP A C 1
ATOM 1610 O O . ASP A 1 215 ? -90.523 0.382 51.879 1.00 85.12 215 ASP A O 1
ATOM 1614 N N . LEU A 1 216 ? -88.914 -1.112 51.425 1.00 83.38 216 LEU A N 1
ATOM 1615 C CA . LEU A 1 216 ? -88.533 -0.500 50.144 1.00 83.38 216 LEU A CA 1
ATOM 1616 C C . LEU A 1 216 ? -89.648 -0.614 49.093 1.00 83.38 216 LEU A C 1
ATOM 1618 O O . LEU A 1 216 ? -89.877 0.338 48.346 1.00 83.38 216 LEU A O 1
ATOM 1622 N N . ALA A 1 217 ? -90.372 -1.735 49.048 1.00 80.62 217 ALA A N 1
ATOM 1623 C CA . ALA A 1 217 ? -91.505 -1.920 48.142 1.00 80.62 217 ALA A CA 1
ATOM 1624 C C . ALA A 1 217 ? -92.693 -1.009 48.500 1.00 80.62 217 ALA A C 1
ATOM 1626 O O . ALA A 1 217 ? -93.331 -0.466 47.601 1.00 80.62 217 ALA A O 1
ATOM 1627 N N . LYS A 1 218 ? -92.960 -0.778 49.793 1.00 76.25 218 LYS A N 1
ATOM 1628 C CA . LYS A 1 218 ? -93.947 0.216 50.260 1.00 76.25 218 LYS A CA 1
ATOM 1629 C C . LYS A 1 218 ? -93.508 1.659 49.998 1.00 76.25 218 LYS A C 1
ATOM 1631 O O . LYS A 1 218 ? -94.369 2.508 49.835 1.00 76.25 218 LYS A O 1
ATOM 1636 N N . ALA A 1 219 ? -92.205 1.944 49.980 1.00 68.62 219 ALA A N 1
ATOM 1637 C CA . ALA A 1 219 ? -91.664 3.272 49.674 1.00 68.62 219 ALA A CA 1
ATOM 1638 C C . ALA A 1 219 ? -91.612 3.588 48.162 1.00 68.62 219 ALA A C 1
ATOM 1640 O O . ALA A 1 219 ? -91.458 4.751 47.791 1.00 68.62 219 ALA A O 1
ATOM 1641 N N . GLN A 1 220 ? -91.710 2.571 47.295 1.00 58.53 220 GLN A N 1
ATOM 1642 C CA . GLN A 1 220 ? -91.835 2.714 45.835 1.00 58.53 220 GLN A CA 1
ATOM 1643 C C . GLN A 1 220 ? -93.286 2.650 45.319 1.00 58.53 220 GLN A C 1
ATOM 1645 O O . GLN A 1 220 ? -93.502 2.848 44.121 1.00 58.53 220 GLN A O 1
ATOM 1650 N N . ALA A 1 221 ? -94.255 2.386 46.199 1.00 48.50 221 ALA A N 1
ATOM 1651 C CA . ALA A 1 221 ? -95.690 2.539 45.955 1.00 48.50 221 ALA A CA 1
ATOM 1652 C C . ALA A 1 221 ? -96.177 3.908 46.456 1.00 48.50 221 ALA A C 1
ATOM 1654 O O . ALA A 1 221 ? -97.102 4.462 45.820 1.00 48.50 221 ALA A O 1
#

Sequence (221 aa):
MAALRALQPLRSAAQAGPVSVLASRGLKISTPQQSALLESKTGKTGAAVLGFGLAAYLASKEILILHSETVVVASIAAVTYGLMSKAGKDIASGLDERAQAIQEGLEKGRVARIAAIEKEIAQQEQLKASVSNLQEIYDVNRELASATRELAYRTELHAARDNALANLKDMVAIEQSQRQAEQNEIANWIEAEVLKALEGKEEALMKQSIADLEDLAKAQA

Secondary structure (DSSP, 8-state):
---S--------S----------------SS-HHHHHHHHHH-HHHHHHHHHHHHHHHHHTTSS--SHHHHHHHHHHHHHHHHHHHHHHHHHHHHHHHHHHHHHHHHHHHHHHHHHHHHHHHHHHHHHHHHHTHHHHHHHHHHHHHHHHHHHHHHHHHHHHHHHHHHHHHHHHHHHHHHHHHHHHHHHHHHHHHHHHHTTTHHHHHHHHHHHHHHHHHH--

Foldseek 3Di:
DPDPPPDDPPPPPPPPDPPPDPPPPPVPPPDDPVQVVQCVPPNPCRVVCVVVVVVVVCVVVCVPPPDPVVVVVVVVVVVVVVCCVPVVVVVVVVVVVVVVVVVVVVVVVVVVVVVVVVVVVVVVVVVVVVVVCVVVVVVVVVVVVVVVVVVVVVVVVVVVVVVVVVVVVVVVVVVVVVVVVVVVVVVVVVVVVVVVVCVPCVVVVVVVVVVVVVVVVVVVD

InterPro domains:
  IPR008688 ATP synthase, F0 complex, subunit B/MI25 [PF05405] (54-214)
  IPR013837 ATP synthase, F0 complex, subunit B [PTHR12733] (35-220)

Organism: Monosiga brevicollis (NCBI:txid81824)

pLDDT: mean 82.82, std 16.97, range [40.25, 98.38]